Protein AF-A0A522QYC2-F1 (afdb_monomer_lite)

pLDDT: mean 87.03, std 11.63, range [53.22, 98.81]

Radius of gyration: 27.09 Å; chains: 1; bounding box: 46×45×94 Å

Secondary structure (DSSP, 8-state):
-HHHHHHHHHHHHHHHHHHTT---HHHHHS-TTS-SS--HHHHHHHHHHHHTS---SSTHHHHHHHHHTTS---SSSS--GGGGT------SGGGGHHHHHHHHHHHHTTSTTHHHHHHHHHHHHHHHHHHHHHHHSSEE-TTTT-GGGT--SPPEEPHHHHHHHHHHHHHHHHHHHHT------

Foldseek 3Di:
DVVVVVVVVVVVVVVVVVVVPPPCPVVVPPDPPDDPADALQVLLVVLCCLQVDDPDPDPVVVCLCVLLVPVDDDDPDPDRCSVVVNLDDDDDVNLVNLVSLVSSLVNCPPHLQNLVSLLSSLLSLLRSLVVVCVSPFWAFDPCRPCVVVVPPDGDTDGNVVSVVSSVVSNVSSVVSVVSGDDDDD

Sequence (185 aa):
MYKILKKAGLFSLFGVLLLASCNKFDEINTNPDATGKVNASLLATKIILQNLKYQGRDAKSYLSDNGMDKYIAYGNETILSTQYNYLGATDFTPMTLVPNVNSMLANAAGSQMENSYKGLAKFSRAFMFYYLTMEVGDIPYSTTGLGGKGDIRPVYDAQENVFKGILDELKDADGFFAQGIKFNG

Structure (mmCIF, N/CA/C/O backbone):
data_AF-A0A522QYC2-F1
#
_entry.id   AF-A0A522QYC2-F1
#
loop_
_atom_site.group_PDB
_atom_site.id
_atom_site.type_symbol
_atom_site.label_atom_id
_atom_site.label_alt_id
_atom_site.label_comp_id
_atom_site.label_asym_id
_atom_site.label_entity_id
_atom_site.label_seq_id
_atom_site.pdbx_PDB_ins_code
_atom_site.Cartn_x
_atom_site.Cartn_y
_atom_site.Cartn_z
_atom_site.occupancy
_atom_site.B_iso_or_equiv
_atom_site.auth_seq_id
_atom_site.auth_comp_id
_atom_site.auth_asym_id
_atom_site.auth_atom_id
_atom_site.pdbx_PDB_model_num
ATOM 1 N N . MET A 1 1 ? 16.332 -24.318 72.841 1.00 60.81 1 MET A N 1
ATOM 2 C CA . MET A 1 1 ? 15.611 -24.835 71.653 1.00 60.81 1 MET A CA 1
ATOM 3 C C . MET A 1 1 ? 14.395 -23.977 71.271 1.00 60.81 1 MET A C 1
ATOM 5 O O . MET A 1 1 ? 14.398 -23.409 70.188 1.00 60.81 1 MET A O 1
ATOM 9 N N . TYR A 1 2 ? 13.423 -23.748 72.167 1.00 62.97 2 TYR A N 1
ATOM 10 C CA . TYR A 1 2 ? 12.209 -22.941 71.897 1.00 62.97 2 TYR A CA 1
ATOM 11 C C . TYR A 1 2 ? 12.461 -21.484 71.434 1.00 62.97 2 TYR A C 1
ATOM 13 O O . TYR A 1 2 ? 11.820 -21.004 70.504 1.00 62.97 2 TYR A O 1
ATOM 21 N N . LYS A 1 3 ? 13.448 -20.779 72.016 1.00 58.34 3 LYS A N 1
ATOM 22 C CA . LYS A 1 3 ? 13.840 -19.418 71.578 1.00 58.34 3 LYS A CA 1
ATOM 23 C C . LYS A 1 3 ? 14.465 -19.378 70.174 1.00 58.34 3 LYS A C 1
ATOM 25 O O . LYS A 1 3 ? 14.330 -18.371 69.490 1.00 58.34 3 LYS A O 1
ATOM 30 N N . ILE A 1 4 ? 15.136 -20.453 69.752 1.00 66.62 4 ILE A N 1
ATOM 31 C CA . ILE A 1 4 ? 15.772 -20.559 68.427 1.00 66.62 4 ILE A CA 1
ATOM 32 C C . ILE A 1 4 ? 14.697 -20.841 67.369 1.00 66.62 4 ILE A C 1
ATOM 34 O O . ILE A 1 4 ? 14.664 -20.171 66.344 1.00 66.62 4 ILE A O 1
ATOM 38 N N . LEU A 1 5 ? 13.746 -21.730 67.679 1.00 65.62 5 LEU A N 1
ATOM 39 C CA . LEU A 1 5 ? 12.583 -22.025 66.833 1.00 65.62 5 LEU A CA 1
ATOM 40 C C . LEU A 1 5 ? 11.669 -20.799 66.637 1.00 65.62 5 LEU A C 1
ATOM 42 O O . LEU A 1 5 ? 11.235 -20.544 65.519 1.00 65.62 5 LEU A O 1
ATOM 46 N N . LYS A 1 6 ? 11.444 -19.978 67.678 1.00 66.44 6 LYS A N 1
ATOM 47 C CA . LYS A 1 6 ? 10.709 -18.701 67.545 1.00 66.44 6 LYS A CA 1
ATOM 48 C C . LYS A 1 6 ? 11.419 -17.686 66.643 1.00 66.44 6 LYS A C 1
ATOM 50 O O . LYS A 1 6 ? 10.757 -17.026 65.851 1.00 66.44 6 LYS A O 1
ATOM 55 N N . LYS A 1 7 ? 12.748 -17.560 66.748 1.00 66.06 7 LYS A N 1
ATOM 56 C CA . LYS A 1 7 ? 13.538 -16.654 65.894 1.00 66.06 7 LYS A CA 1
ATOM 57 C C . LYS A 1 7 ? 13.560 -17.121 64.436 1.00 66.06 7 LYS A C 1
ATOM 59 O O . LYS A 1 7 ? 13.394 -16.293 63.550 1.00 66.06 7 LYS A O 1
ATOM 64 N N . ALA A 1 8 ? 13.689 -18.427 64.198 1.00 70.12 8 ALA A N 1
ATOM 65 C CA . ALA A 1 8 ? 13.609 -19.016 62.861 1.00 70.12 8 ALA A CA 1
ATOM 66 C C . ALA A 1 8 ? 12.212 -18.843 62.233 1.00 70.12 8 ALA A C 1
ATOM 68 O O . ALA A 1 8 ? 12.108 -18.472 61.067 1.00 70.12 8 ALA A O 1
ATOM 69 N N . GLY A 1 9 ? 11.144 -19.017 63.020 1.00 74.62 9 GLY A N 1
ATOM 70 C CA . GLY A 1 9 ? 9.771 -18.754 62.578 1.00 74.62 9 GLY A CA 1
ATOM 71 C C . GLY A 1 9 ? 9.524 -17.284 62.221 1.00 74.62 9 GLY A C 1
ATOM 72 O O . GLY A 1 9 ? 8.920 -17.005 61.191 1.00 74.62 9 GLY A O 1
ATOM 73 N N . LEU A 1 10 ? 10.052 -16.340 63.014 1.00 73.88 10 LEU A N 1
ATOM 74 C CA . LEU A 1 10 ? 9.962 -14.905 62.710 1.00 73.88 10 LEU A CA 1
ATOM 75 C C . LEU A 1 10 ? 10.706 -14.538 61.415 1.00 73.88 10 LEU A C 1
ATOM 77 O O . LEU A 1 10 ? 10.209 -13.739 60.628 1.00 73.88 10 LEU A O 1
ATOM 81 N N . PHE A 1 11 ? 11.877 -15.140 61.185 1.00 76.56 11 PHE A N 1
ATOM 82 C CA . PHE A 1 11 ? 12.680 -14.909 59.981 1.00 76.56 11 PHE A CA 1
ATOM 83 C C . PHE A 1 11 ? 12.003 -15.478 58.726 1.00 76.56 11 PHE A C 1
ATOM 85 O O . PHE A 1 11 ? 12.000 -14.843 57.674 1.00 76.56 11 PHE A O 1
ATOM 92 N N . SER A 1 12 ? 11.363 -16.644 58.851 1.00 74.94 12 SER A N 1
ATOM 93 C CA . SER A 1 12 ? 10.583 -17.260 57.774 1.00 74.94 12 SER A CA 1
ATOM 94 C C . SER A 1 12 ? 9.322 -16.450 57.443 1.00 74.94 12 SER A C 1
ATOM 96 O O . SER A 1 12 ? 9.048 -16.210 56.270 1.00 74.94 12 SER A O 1
ATOM 98 N N . LEU A 1 13 ? 8.611 -15.933 58.454 1.00 75.19 13 LEU A N 1
ATOM 99 C CA . LEU A 1 13 ? 7.444 -15.064 58.258 1.00 75.19 13 LEU A CA 1
ATOM 100 C C . LEU A 1 13 ? 7.820 -13.733 57.580 1.00 75.19 13 LEU A C 1
ATOM 102 O O . LEU A 1 13 ? 7.101 -13.262 56.701 1.00 75.19 13 LEU A O 1
ATOM 106 N N . PHE A 1 14 ? 8.973 -13.158 57.938 1.00 73.06 14 PHE A N 1
ATOM 107 C CA . PHE A 1 14 ? 9.508 -11.957 57.290 1.00 73.06 14 PHE A CA 1
ATOM 108 C C . PHE A 1 14 ? 9.899 -12.215 55.823 1.00 73.06 14 PHE A C 1
ATOM 110 O O . PHE A 1 14 ? 9.631 -11.384 54.961 1.00 73.06 14 PHE A O 1
ATOM 117 N N . GLY A 1 15 ? 10.453 -13.394 55.515 1.00 74.44 15 GLY A N 1
ATOM 118 C CA . GLY A 1 15 ? 10.754 -13.811 54.140 1.00 74.44 15 GLY A CA 1
ATOM 119 C C . GLY A 1 15 ? 9.513 -13.965 53.253 1.00 74.44 15 GLY A C 1
ATOM 120 O O . GLY A 1 15 ? 9.538 -13.566 52.092 1.00 74.44 15 GLY A O 1
ATOM 121 N N . VAL A 1 16 ? 8.403 -14.476 53.797 1.00 72.00 16 VAL A N 1
ATOM 122 C CA . VAL A 1 16 ? 7.129 -14.608 53.061 1.00 72.00 16 VAL A CA 1
ATOM 123 C C . VAL A 1 16 ? 6.481 -13.242 52.796 1.00 72.00 16 VAL A C 1
ATOM 125 O O . VAL A 1 16 ? 5.931 -13.026 51.719 1.00 72.00 16 VAL A O 1
ATOM 128 N N . LEU A 1 17 ? 6.600 -12.288 53.727 1.00 70.06 17 LEU A N 1
ATOM 129 C CA . LEU A 1 17 ? 6.098 -10.918 53.547 1.00 70.06 17 LEU A CA 1
ATOM 130 C C . LEU A 1 17 ? 6.850 -10.141 52.451 1.00 70.06 17 LEU A C 1
ATOM 132 O O . LEU A 1 17 ? 6.247 -9.306 51.780 1.00 70.06 17 LEU A O 1
ATOM 136 N N . LEU A 1 18 ? 8.132 -10.446 52.217 1.00 66.31 18 LEU A N 1
ATOM 137 C CA . LEU A 1 18 ? 8.919 -9.842 51.132 1.00 66.31 18 LEU A CA 1
ATOM 138 C C . LEU A 1 18 ? 8.487 -10.325 49.734 1.00 66.31 18 LEU A C 1
ATOM 140 O O . LEU A 1 18 ? 8.611 -9.573 48.771 1.00 66.31 18 LEU A O 1
ATOM 144 N N . LEU A 1 19 ? 7.925 -11.534 49.614 1.00 64.81 19 LEU A N 1
ATOM 145 C CA . LEU A 1 19 ? 7.416 -12.069 48.341 1.00 64.81 19 LEU A CA 1
ATOM 146 C C . LEU A 1 19 ? 6.049 -11.484 47.942 1.00 64.81 19 LEU A C 1
ATOM 148 O O . LEU A 1 19 ? 5.690 -11.523 46.769 1.00 64.81 19 LEU A O 1
ATOM 152 N N . ALA A 1 20 ? 5.303 -10.899 48.884 1.00 64.50 20 ALA A N 1
ATOM 153 C CA . ALA A 1 20 ? 3.996 -10.285 48.626 1.00 64.50 20 ALA A CA 1
ATOM 154 C C . ALA A 1 20 ? 4.075 -8.842 48.076 1.00 64.50 20 ALA A C 1
ATOM 156 O O . ALA A 1 20 ? 3.050 -8.261 47.725 1.00 64.50 20 ALA A O 1
ATOM 157 N N . SER A 1 21 ? 5.273 -8.246 48.000 1.00 63.00 21 SER A N 1
ATOM 158 C CA . SER A 1 21 ? 5.458 -6.829 47.647 1.00 63.00 21 SER A CA 1
ATOM 159 C C . SER A 1 21 ? 5.585 -6.548 46.138 1.00 63.00 21 SER A C 1
ATOM 161 O O . SER A 1 21 ? 5.555 -5.383 45.741 1.00 63.00 21 SER A O 1
ATOM 163 N N . CYS A 1 22 ? 5.718 -7.564 45.280 1.00 62.16 22 CYS A N 1
ATOM 164 C CA . CYS A 1 22 ? 5.949 -7.392 43.837 1.00 62.16 22 CYS A CA 1
ATOM 165 C C . CYS A 1 22 ? 4.694 -7.678 42.993 1.00 62.16 22 CYS A C 1
ATOM 167 O O . CYS A 1 22 ? 4.720 -8.537 42.123 1.00 62.16 22 CYS A O 1
ATOM 169 N N . ASN A 1 23 ? 3.603 -6.938 43.220 1.00 61.41 23 ASN A N 1
ATOM 170 C CA . ASN A 1 23 ? 2.354 -7.082 42.447 1.00 61.41 23 ASN A CA 1
ATOM 171 C C . ASN A 1 23 ? 2.047 -5.893 41.511 1.00 61.41 23 ASN A C 1
ATOM 173 O O . ASN A 1 23 ? 0.943 -5.795 40.991 1.00 61.41 23 ASN A O 1
ATOM 177 N N . LYS A 1 24 ? 3.002 -4.977 41.287 1.00 63.41 24 LYS A N 1
ATOM 178 C CA . LYS A 1 24 ? 2.810 -3.754 40.472 1.00 63.41 24 LYS A CA 1
ATOM 179 C C . LYS A 1 24 ? 3.550 -3.766 39.132 1.00 63.41 24 LYS A C 1
ATOM 181 O O . LYS A 1 24 ? 3.801 -2.711 38.559 1.00 63.41 24 LYS A O 1
ATOM 186 N N . PHE A 1 25 ? 3.932 -4.944 38.640 1.00 69.44 25 PHE A N 1
ATOM 187 C CA . PHE A 1 25 ? 4.666 -5.062 37.378 1.00 69.44 25 PHE A CA 1
ATOM 188 C C . PHE A 1 25 ? 3.898 -4.427 36.212 1.00 69.44 25 PHE A C 1
ATOM 190 O O . PHE A 1 25 ? 4.489 -3.690 35.426 1.00 69.44 25 PHE A O 1
ATOM 197 N N . ASP A 1 26 ? 2.583 -4.633 36.152 1.00 69.69 26 ASP A N 1
ATOM 198 C CA . ASP A 1 26 ? 1.749 -4.048 35.102 1.00 69.69 26 ASP A CA 1
ATOM 199 C C . ASP A 1 26 ? 1.656 -2.522 35.230 1.00 69.69 26 ASP A C 1
ATOM 201 O O . ASP A 1 26 ? 1.805 -1.827 34.233 1.00 69.69 26 ASP A O 1
ATOM 205 N N . GLU A 1 27 ? 1.507 -1.969 36.440 1.00 69.69 27 GLU A N 1
ATOM 206 C CA . GLU A 1 27 ? 1.470 -0.511 36.657 1.00 69.69 27 GLU A CA 1
ATOM 207 C C . GLU A 1 27 ? 2.803 0.175 36.319 1.00 69.69 27 GLU A C 1
ATOM 209 O O . GLU A 1 27 ? 2.801 1.264 35.757 1.00 69.69 27 GLU A O 1
ATOM 214 N N . ILE A 1 28 ? 3.941 -0.453 36.641 1.00 74.56 28 ILE A N 1
ATOM 215 C CA . ILE A 1 28 ? 5.278 0.112 36.382 1.00 74.56 28 ILE A CA 1
ATOM 216 C C . ILE A 1 28 ? 5.627 0.054 34.887 1.00 74.56 28 ILE A C 1
ATOM 218 O O . ILE A 1 28 ? 6.293 0.953 34.380 1.00 74.56 28 ILE A O 1
ATOM 222 N N . ASN A 1 29 ? 5.187 -0.992 34.178 1.00 68.38 29 ASN A N 1
ATOM 223 C CA . ASN A 1 29 ? 5.465 -1.164 32.748 1.00 68.38 29 ASN A CA 1
ATOM 224 C C . ASN A 1 29 ? 4.379 -0.579 31.835 1.00 68.38 29 ASN A C 1
ATOM 226 O O . ASN A 1 29 ? 4.566 -0.518 30.618 1.00 68.38 29 ASN A O 1
ATOM 230 N N . THR A 1 30 ? 3.253 -0.134 32.394 1.00 71.44 30 THR A N 1
ATOM 231 C CA . THR A 1 30 ? 2.259 0.628 31.640 1.00 71.44 30 THR A CA 1
ATOM 232 C C . THR A 1 30 ? 2.785 2.042 31.476 1.00 71.44 30 THR A C 1
ATOM 234 O O . THR A 1 30 ? 2.758 2.835 32.411 1.00 71.44 30 THR A O 1
ATOM 237 N N . ASN A 1 31 ? 3.275 2.360 30.278 1.00 69.44 31 ASN A N 1
ATOM 238 C CA . ASN A 1 31 ? 3.690 3.715 29.944 1.00 69.44 31 ASN A CA 1
ATOM 239 C C . ASN A 1 31 ? 2.458 4.650 29.996 1.00 69.44 31 ASN A C 1
ATOM 241 O O . ASN A 1 31 ? 1.590 4.522 29.128 1.00 69.44 31 ASN A O 1
ATOM 245 N N . PRO A 1 32 ? 2.368 5.584 30.963 1.00 64.19 32 PRO A N 1
ATOM 246 C CA . PRO A 1 32 ? 1.222 6.483 31.088 1.00 64.19 32 PRO A CA 1
ATOM 247 C C . PRO A 1 32 ? 1.129 7.484 29.926 1.00 64.19 32 PRO A C 1
ATOM 249 O O . PRO A 1 32 ? 0.050 8.014 29.668 1.00 64.19 32 PRO A O 1
ATOM 252 N N . ASP A 1 33 ? 2.230 7.697 29.197 1.00 69.50 33 ASP A N 1
ATOM 253 C CA . ASP A 1 33 ? 2.294 8.548 28.008 1.00 69.50 33 ASP A CA 1
ATOM 254 C C . ASP A 1 33 ? 1.951 7.777 26.719 1.00 69.50 33 ASP A C 1
ATOM 256 O O . ASP A 1 33 ? 1.747 8.376 25.659 1.00 69.50 33 ASP A O 1
ATOM 260 N N . ALA A 1 34 ? 1.880 6.441 26.776 1.00 65.06 34 ALA A N 1
ATOM 261 C CA . ALA A 1 34 ? 1.467 5.629 25.641 1.00 65.06 34 ALA A CA 1
ATOM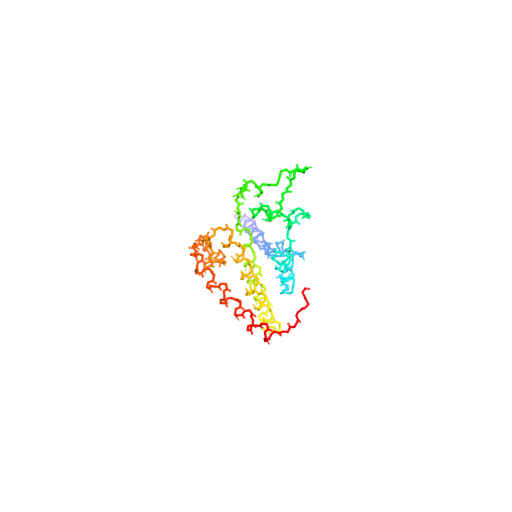 262 C C . ALA A 1 34 ? -0.060 5.608 25.524 1.00 65.06 34 ALA A C 1
ATOM 264 O O . ALA A 1 34 ? -0.796 5.350 26.477 1.00 65.06 34 ALA A O 1
ATOM 265 N N . THR A 1 35 ? -0.563 5.821 24.312 1.00 61.88 35 THR A N 1
ATOM 266 C CA . THR A 1 35 ? -1.994 5.702 24.031 1.00 61.88 35 THR A CA 1
ATOM 267 C C . THR A 1 35 ? -2.425 4.236 24.111 1.00 61.88 35 THR A C 1
ATOM 269 O O . THR A 1 35 ? -2.134 3.440 23.224 1.00 61.88 35 THR A O 1
ATOM 272 N N . GLY A 1 36 ? -3.163 3.868 25.165 1.00 61.81 36 GLY A N 1
ATOM 273 C CA . GLY A 1 36 ? -3.681 2.502 25.350 1.00 61.81 36 GLY A CA 1
ATOM 274 C C . GLY A 1 36 ? -4.761 2.084 24.339 1.00 61.81 36 GLY A C 1
ATOM 275 O O . GLY A 1 36 ? -5.029 0.896 24.173 1.00 61.81 36 GLY A O 1
ATOM 276 N N . LYS A 1 37 ? -5.377 3.047 23.640 1.00 64.56 37 LYS A N 1
ATOM 277 C CA . LYS A 1 37 ? -6.281 2.829 22.501 1.00 64.56 37 LYS A CA 1
ATOM 278 C C . LYS A 1 37 ? -6.045 3.913 21.457 1.00 64.56 37 LYS A C 1
ATOM 280 O O . LYS A 1 37 ? -6.264 5.092 21.727 1.00 64.56 37 LYS A O 1
ATOM 285 N N . VAL A 1 38 ? -5.608 3.517 20.266 1.00 76.75 38 VAL A N 1
ATOM 286 C CA . VAL A 1 38 ? -5.472 4.435 19.131 1.00 76.75 38 VAL A CA 1
ATOM 287 C C . VAL A 1 38 ? -6.827 4.539 18.432 1.00 76.75 38 VAL A C 1
ATOM 289 O O . VAL A 1 38 ? -7.416 3.524 18.070 1.00 76.75 38 VAL A O 1
ATOM 292 N N . ASN A 1 39 ? -7.336 5.758 18.241 1.00 85.81 39 ASN A N 1
ATOM 293 C CA . ASN A 1 39 ? -8.582 5.972 17.501 1.00 85.81 39 ASN A CA 1
ATOM 294 C C . ASN A 1 39 ? -8.393 5.604 16.014 1.00 85.81 39 ASN A C 1
ATOM 296 O O . ASN A 1 39 ? -7.357 5.913 15.420 1.00 85.81 39 ASN A O 1
ATOM 300 N N . ALA A 1 40 ? -9.412 4.987 15.409 1.00 92.06 40 ALA A N 1
ATOM 301 C CA . ALA A 1 40 ? -9.477 4.690 13.981 1.00 92.06 40 ALA A CA 1
ATOM 302 C C . ALA A 1 40 ? -9.190 5.916 13.096 1.00 92.06 40 ALA A C 1
ATOM 304 O O . ALA A 1 40 ? -8.539 5.760 12.068 1.00 92.06 40 ALA A O 1
ATOM 305 N N . SER A 1 41 ? -9.584 7.127 13.510 1.00 92.00 41 SER A N 1
ATOM 306 C CA . SER A 1 41 ? -9.295 8.348 12.746 1.00 92.00 41 SER A CA 1
ATOM 307 C C . SER A 1 41 ? -7.794 8.617 12.617 1.00 92.00 41 SER A C 1
ATOM 309 O O . SER A 1 41 ? -7.308 8.826 11.515 1.00 92.00 41 SER A O 1
ATOM 311 N N . LEU A 1 42 ? -7.029 8.517 13.709 1.00 91.69 42 LEU A N 1
ATOM 312 C CA . LEU A 1 42 ? -5.574 8.719 13.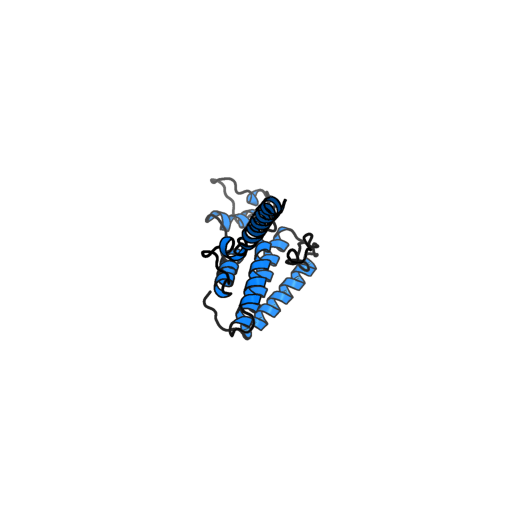688 1.00 91.69 42 LEU A CA 1
ATOM 313 C C . LEU A 1 42 ? -4.862 7.646 12.855 1.00 91.69 42 LEU A C 1
ATOM 315 O O . LEU A 1 42 ? -3.889 7.933 12.155 1.00 91.69 42 LEU A O 1
ATOM 319 N N . LEU A 1 43 ? -5.352 6.403 12.914 1.00 93.88 43 LEU A N 1
ATOM 320 C CA . LEU A 1 43 ? -4.844 5.322 12.070 1.00 93.88 43 LEU A CA 1
ATOM 321 C C . LEU A 1 43 ? -5.149 5.587 10.592 1.00 93.88 43 LEU A C 1
ATOM 323 O O . LEU A 1 43 ? -4.270 5.382 9.758 1.00 93.88 43 LEU A O 1
ATOM 327 N N . ALA A 1 44 ? -6.340 6.099 10.275 1.00 94.50 44 ALA A N 1
ATOM 328 C CA . ALA A 1 44 ? -6.708 6.513 8.926 1.00 94.50 44 ALA A CA 1
ATOM 329 C C . ALA A 1 44 ? -5.809 7.642 8.410 1.00 94.50 44 ALA A C 1
ATOM 331 O O . ALA A 1 44 ? -5.261 7.513 7.315 1.00 94.50 44 ALA A O 1
ATOM 332 N N . THR A 1 45 ? -5.567 8.689 9.208 1.00 93.19 45 THR A N 1
ATOM 333 C CA . THR A 1 45 ? -4.628 9.767 8.860 1.00 93.19 45 THR A CA 1
ATOM 334 C C . THR A 1 45 ? -3.249 9.197 8.529 1.00 93.19 45 THR A C 1
ATOM 336 O O . THR A 1 45 ? -2.666 9.524 7.496 1.00 93.19 45 THR A O 1
ATOM 339 N N . LYS A 1 46 ? -2.730 8.290 9.368 1.00 92.62 46 LYS A N 1
ATOM 340 C CA . LYS A 1 46 ? -1.435 7.635 9.139 1.00 92.62 46 LYS A CA 1
ATOM 341 C C . LYS A 1 46 ? -1.424 6.821 7.843 1.00 92.62 46 LYS A C 1
ATOM 343 O O . LYS A 1 46 ? -0.474 6.938 7.078 1.00 92.62 46 LYS A O 1
ATOM 348 N N . ILE A 1 47 ? -2.467 6.029 7.585 1.00 94.81 47 ILE A N 1
ATOM 349 C CA . ILE A 1 47 ? -2.615 5.225 6.360 1.00 94.81 47 ILE A CA 1
ATOM 350 C C . ILE A 1 47 ? -2.584 6.124 5.119 1.00 94.81 47 ILE A C 1
ATOM 352 O O . ILE A 1 47 ? -1.824 5.861 4.190 1.00 94.81 47 ILE A O 1
ATOM 356 N N . ILE A 1 48 ? -3.347 7.220 5.129 1.00 94.31 48 ILE A N 1
ATOM 357 C CA . ILE A 1 48 ? -3.405 8.183 4.022 1.00 94.31 48 ILE A CA 1
ATOM 358 C C . ILE A 1 48 ? -2.034 8.835 3.802 1.00 94.31 48 ILE A C 1
ATOM 360 O O . ILE A 1 48 ? -1.536 8.873 2.677 1.00 94.31 48 ILE A O 1
ATOM 364 N N . LEU A 1 49 ? -1.393 9.320 4.869 1.00 92.69 49 LEU A N 1
ATOM 365 C CA . LEU A 1 49 ? -0.099 10.000 4.778 1.00 92.69 49 LEU A CA 1
ATOM 366 C C . LEU A 1 49 ? 1.052 9.070 4.390 1.00 92.69 49 LEU A C 1
ATOM 368 O O . LEU A 1 49 ? 1.999 9.534 3.764 1.00 92.69 49 LEU A O 1
ATOM 372 N N . GLN A 1 50 ? 0.997 7.796 4.769 1.00 91.38 50 GLN A N 1
ATOM 373 C CA . GLN A 1 50 ? 2.015 6.811 4.410 1.00 91.38 50 GLN A CA 1
ATOM 374 C C . GLN A 1 50 ? 1.869 6.360 2.954 1.00 91.38 50 GLN A C 1
ATOM 376 O O . GLN A 1 50 ? 2.873 6.173 2.278 1.00 91.38 50 GLN A O 1
ATOM 381 N N . ASN A 1 51 ? 0.633 6.163 2.491 1.00 93.06 51 ASN A N 1
ATOM 382 C CA . ASN A 1 51 ? 0.375 5.407 1.269 1.00 93.06 51 ASN A CA 1
ATOM 383 C C . ASN A 1 51 ? -0.092 6.262 0.086 1.00 93.06 51 ASN A C 1
ATOM 385 O O . ASN A 1 51 ? 0.188 5.918 -1.051 1.00 93.06 51 ASN A O 1
ATOM 389 N N . LEU A 1 52 ? -0.815 7.359 0.332 1.00 88.75 52 LEU A N 1
ATOM 390 C CA . LEU A 1 52 ? -1.461 8.157 -0.724 1.00 88.75 52 LEU A CA 1
ATOM 391 C C . LEU A 1 52 ? -0.802 9.522 -0.925 1.00 88.75 52 LEU A C 1
ATOM 393 O O . LEU A 1 52 ? -0.901 10.123 -1.993 1.00 88.75 52 LEU A O 1
ATOM 397 N N . LYS A 1 53 ? -0.126 10.036 0.106 1.00 88.62 53 LYS A N 1
ATOM 398 C CA . LYS A 1 53 ? 0.712 11.223 -0.033 1.00 88.62 53 LYS A CA 1
ATOM 399 C C . LYS A 1 53 ? 1.950 10.856 -0.850 1.00 88.62 53 LYS A C 1
ATOM 401 O O . LYS A 1 53 ? 2.616 9.864 -0.567 1.00 88.62 53 LYS A O 1
ATOM 406 N N . TYR A 1 54 ? 2.307 11.717 -1.792 1.00 83.75 54 TYR A N 1
ATOM 407 C CA . TYR A 1 54 ? 3.582 11.638 -2.490 1.00 83.75 54 TYR A CA 1
ATOM 408 C C . TYR A 1 54 ? 4.776 11.691 -1.512 1.00 83.75 54 TYR A C 1
ATOM 410 O O . TYR A 1 54 ? 4.872 12.609 -0.691 1.00 83.75 54 TYR A O 1
ATOM 418 N N . GLN A 1 55 ? 5.684 10.713 -1.614 1.00 78.38 55 GLN A N 1
ATOM 419 C CA . GLN A 1 55 ? 6.825 10.526 -0.699 1.00 78.38 55 GLN A CA 1
ATOM 420 C C . GLN A 1 55 ? 8.170 11.010 -1.264 1.00 78.38 55 GLN A C 1
ATOM 422 O O . GLN A 1 55 ? 9.217 10.760 -0.667 1.00 78.38 55 GLN A O 1
ATOM 427 N N . GLY A 1 56 ? 8.183 11.701 -2.406 1.00 81.69 56 GLY A N 1
ATOM 428 C CA . GLY A 1 56 ? 9.434 12.206 -2.967 1.00 81.69 56 GLY A CA 1
ATOM 429 C C . GLY A 1 56 ? 10.061 13.289 -2.091 1.00 81.69 56 GLY A C 1
ATOM 430 O O . GLY A 1 56 ? 9.375 14.161 -1.555 1.00 81.69 56 GLY A O 1
ATOM 431 N N . ARG A 1 57 ? 11.390 13.235 -1.964 1.00 80.12 57 ARG A N 1
ATOM 432 C CA . ARG A 1 57 ? 12.171 14.183 -1.156 1.00 80.12 57 ARG A CA 1
ATOM 433 C C . ARG A 1 57 ? 12.113 15.603 -1.721 1.00 80.12 57 ARG A C 1
ATOM 435 O O . ARG A 1 57 ? 12.143 16.566 -0.959 1.00 80.12 57 ARG A O 1
ATOM 442 N N . ASP A 1 58 ? 12.068 15.723 -3.044 1.00 82.25 58 ASP A N 1
ATOM 443 C CA . ASP A 1 58 ? 12.063 16.993 -3.761 1.00 82.25 58 ASP A CA 1
ATOM 444 C C . ASP A 1 58 ? 11.306 16.888 -5.101 1.00 82.25 58 ASP A C 1
ATOM 446 O O . ASP A 1 58 ? 10.693 15.867 -5.434 1.00 82.25 58 ASP A O 1
ATOM 450 N N . ALA A 1 59 ? 11.331 17.977 -5.875 1.00 79.25 59 ALA A N 1
ATOM 451 C CA . ALA A 1 59 ? 10.693 18.049 -7.185 1.00 79.25 59 ALA A CA 1
ATOM 452 C C . ALA A 1 59 ? 11.322 17.103 -8.227 1.00 79.25 59 ALA A C 1
ATOM 454 O O . ALA A 1 59 ? 10.642 16.719 -9.174 1.00 79.25 59 ALA A O 1
ATOM 455 N N . LYS A 1 60 ? 12.588 16.688 -8.066 1.00 78.75 60 LYS A N 1
ATOM 456 C CA . LYS A 1 60 ? 13.254 15.773 -9.006 1.00 78.75 60 LYS A CA 1
ATOM 457 C C . LYS A 1 60 ? 12.673 14.368 -8.913 1.00 78.75 60 LYS A C 1
ATOM 459 O O . LYS A 1 60 ? 12.592 13.690 -9.931 1.00 78.75 60 LYS A O 1
ATOM 464 N N . SER A 1 61 ? 12.198 13.954 -7.739 1.00 82.56 61 SER A N 1
ATOM 465 C CA . SER A 1 61 ? 11.507 12.671 -7.587 1.00 82.56 61 SER A CA 1
ATOM 466 C C . SER A 1 61 ? 10.262 12.556 -8.496 1.00 82.56 61 SER A C 1
ATOM 468 O O . SER A 1 61 ? 9.992 11.465 -8.977 1.00 82.56 61 SER A O 1
ATOM 470 N N . TYR A 1 62 ? 9.574 13.660 -8.840 1.00 82.88 62 TYR A N 1
ATOM 471 C CA . TYR A 1 62 ? 8.401 13.632 -9.741 1.00 82.88 62 TYR A CA 1
ATOM 472 C C . TYR A 1 62 ? 8.801 13.401 -11.198 1.00 82.88 62 TYR A C 1
ATOM 474 O O . TYR A 1 62 ? 8.015 12.947 -12.025 1.00 82.88 62 TYR A O 1
ATOM 482 N N . LEU A 1 63 ? 10.031 13.778 -11.518 1.00 85.62 63 LEU A N 1
ATOM 483 C CA . LEU A 1 63 ? 10.593 13.729 -12.853 1.00 85.62 63 LEU A CA 1
ATOM 484 C C . LEU A 1 63 ? 11.325 12.403 -13.089 1.00 85.62 63 LEU A C 1
ATOM 486 O O . LEU A 1 63 ? 11.442 11.974 -14.231 1.00 85.62 63 LEU A O 1
ATOM 490 N N . SER A 1 64 ? 11.760 11.727 -12.023 1.00 85.25 64 SER A N 1
ATOM 491 C CA . SER A 1 64 ? 12.601 10.533 -12.097 1.00 85.25 64 SER A CA 1
ATOM 492 C C . SER A 1 64 ? 12.044 9.454 -13.022 1.00 85.25 64 SER A C 1
ATOM 494 O O . SER A 1 64 ? 12.744 9.022 -13.938 1.00 85.25 64 SER A O 1
ATOM 496 N N . ASP A 1 65 ? 10.780 9.070 -12.864 1.00 86.50 65 ASP A N 1
ATOM 497 C CA . ASP A 1 65 ? 10.209 7.954 -13.631 1.00 86.50 65 ASP A CA 1
ATOM 498 C C . ASP A 1 65 ? 10.072 8.287 -15.124 1.00 86.50 65 ASP A C 1
ATOM 500 O O . ASP A 1 65 ? 10.296 7.436 -15.980 1.00 86.50 65 ASP A O 1
ATOM 504 N N . ASN A 1 66 ? 9.870 9.566 -15.460 1.00 90.06 66 ASN A N 1
ATOM 505 C CA . ASN A 1 66 ? 9.841 10.045 -16.846 1.00 90.06 66 ASN A CA 1
ATOM 506 C C . ASN A 1 66 ? 11.198 9.891 -17.561 1.00 90.06 66 ASN A C 1
ATOM 508 O O . ASN A 1 66 ? 11.259 9.908 -18.793 1.00 90.06 66 ASN A O 1
ATOM 512 N N . GLY A 1 67 ? 12.294 9.746 -16.810 1.00 90.06 67 GLY A N 1
ATOM 513 C CA . GLY A 1 67 ? 13.608 9.417 -17.360 1.00 90.06 67 GLY A CA 1
ATOM 514 C C . GLY A 1 67 ? 13.697 7.970 -17.859 1.00 90.06 67 GLY A C 1
ATOM 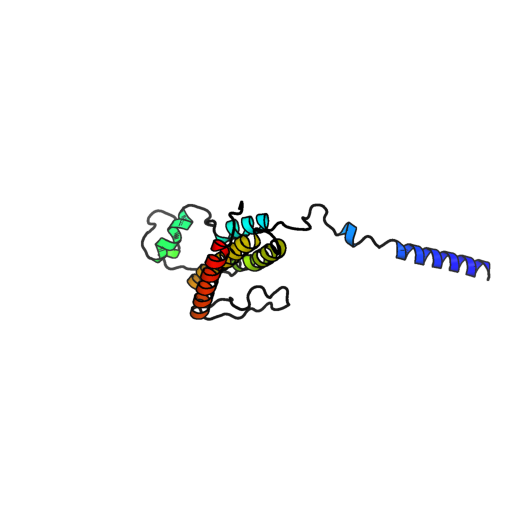515 O O . GLY A 1 67 ? 14.435 7.697 -18.807 1.00 90.06 67 GLY A O 1
ATOM 516 N N . MET A 1 68 ? 12.927 7.040 -17.281 1.00 89.75 68 MET A N 1
ATOM 517 C CA . MET A 1 68 ? 12.897 5.641 -17.728 1.00 89.75 68 MET A CA 1
ATOM 518 C C . MET A 1 68 ? 12.324 5.539 -19.141 1.00 89.75 68 MET A C 1
ATOM 520 O O . MET A 1 68 ? 12.992 5.030 -20.042 1.00 89.75 68 MET A O 1
ATOM 524 N N . ASP A 1 69 ? 11.165 6.158 -19.353 1.00 91.31 69 ASP A N 1
ATOM 525 C CA . ASP A 1 69 ? 10.463 6.185 -20.642 1.00 91.31 69 ASP A CA 1
ATOM 526 C C . ASP A 1 69 ? 11.052 7.201 -21.633 1.00 91.31 69 ASP A C 1
ATOM 528 O O . ASP A 1 69 ? 10.597 7.315 -22.769 1.00 91.31 69 ASP A O 1
ATOM 532 N N . LYS A 1 70 ? 12.095 7.933 -21.213 1.00 90.94 70 LYS A N 1
ATOM 533 C CA . LYS A 1 70 ? 12.810 8.945 -22.008 1.00 90.94 70 LYS A CA 1
ATOM 534 C C . LYS A 1 70 ? 11.934 10.137 -22.420 1.00 90.94 70 LYS A C 1
ATOM 536 O O . LYS A 1 70 ? 12.266 10.841 -23.372 1.00 90.94 70 LYS A O 1
ATOM 541 N N . TYR A 1 71 ? 10.863 10.418 -21.675 1.00 92.19 71 TYR A N 1
ATOM 542 C CA . TYR A 1 71 ? 10.070 11.642 -21.844 1.00 92.19 71 TYR A CA 1
ATOM 543 C C . TYR A 1 71 ? 10.839 12.898 -21.437 1.00 92.19 71 TYR A C 1
ATOM 545 O O . TYR A 1 71 ? 10.597 13.978 -21.973 1.00 92.19 71 TYR A O 1
ATOM 553 N N . ILE A 1 72 ? 11.780 12.757 -20.504 1.00 89.69 72 ILE A N 1
ATOM 554 C CA . ILE A 1 72 ? 12.698 13.823 -20.113 1.00 89.69 72 ILE A CA 1
ATOM 555 C C . ILE A 1 72 ? 14.142 13.327 -20.160 1.00 89.69 72 ILE A C 1
ATOM 557 O O . ILE A 1 72 ? 14.410 12.135 -20.000 1.00 89.69 72 ILE A O 1
ATOM 561 N N . ALA A 1 73 ? 15.077 14.263 -20.313 1.00 86.75 73 ALA A N 1
ATOM 562 C CA . ALA A 1 73 ? 16.495 13.995 -20.136 1.00 86.75 73 ALA A CA 1
ATOM 563 C C . ALA A 1 73 ? 17.189 15.153 -19.409 1.00 86.75 73 ALA A C 1
ATOM 565 O O . ALA A 1 73 ? 16.964 16.324 -19.717 1.00 86.75 73 ALA A O 1
ATOM 566 N N . TYR A 1 74 ? 18.047 14.827 -18.446 1.00 86.88 74 TYR A N 1
ATOM 567 C CA . TYR A 1 74 ? 18.909 15.783 -17.758 1.00 86.88 74 TYR A CA 1
ATOM 568 C C . TYR A 1 74 ? 20.264 15.827 -18.465 1.00 86.88 74 TYR A C 1
ATOM 570 O O . TYR A 1 74 ? 20.992 14.836 -18.493 1.00 86.88 74 TYR A O 1
ATOM 578 N N . GLY A 1 75 ? 20.582 16.979 -19.063 1.00 82.69 75 GLY A N 1
ATOM 579 C CA . GLY A 1 75 ? 21.836 17.197 -19.796 1.00 82.69 75 GLY A CA 1
ATOM 580 C C . GLY A 1 75 ? 22.908 17.982 -19.030 1.00 82.69 75 GLY A C 1
ATOM 581 O O . GLY A 1 75 ? 24.088 17.744 -19.246 1.00 82.69 75 GLY A O 1
ATOM 582 N N . ASN A 1 76 ? 22.508 18.885 -18.125 1.00 83.31 76 ASN A N 1
ATOM 583 C CA . ASN A 1 76 ? 23.401 19.807 -17.393 1.00 83.31 76 ASN A CA 1
ATOM 584 C C . ASN A 1 76 ? 23.243 19.719 -15.858 1.00 83.31 76 ASN A C 1
ATOM 586 O O . ASN A 1 76 ? 23.633 20.628 -15.132 1.00 83.31 76 ASN A O 1
ATOM 590 N N . GLU A 1 77 ? 22.645 18.639 -15.362 1.00 80.62 77 GLU A N 1
ATOM 591 C CA . GLU A 1 77 ? 22.349 18.400 -13.943 1.00 80.62 77 GLU A CA 1
ATOM 592 C C . GLU A 1 77 ? 22.996 17.088 -13.477 1.00 80.62 77 GLU A C 1
ATOM 594 O O . GLU A 1 77 ? 23.561 16.340 -14.278 1.00 80.62 77 GLU A O 1
ATOM 599 N N . THR A 1 78 ? 22.898 16.783 -12.178 1.00 80.44 78 THR A N 1
ATOM 600 C CA . THR A 1 78 ? 23.292 15.469 -11.644 1.00 80.44 78 THR A CA 1
ATOM 601 C C . THR A 1 78 ? 22.603 14.342 -12.418 1.00 80.44 78 THR A C 1
ATOM 603 O O . THR A 1 78 ? 21.405 14.423 -12.695 1.00 80.44 78 THR A O 1
ATOM 606 N N . ILE A 1 79 ? 23.364 13.285 -12.723 1.00 83.31 79 ILE A N 1
ATOM 607 C CA . ILE A 1 79 ? 22.898 12.099 -13.452 1.00 83.31 79 ILE A CA 1
ATOM 608 C C . ILE A 1 79 ? 21.607 11.565 -12.829 1.00 83.31 79 ILE A C 1
ATOM 610 O O . ILE A 1 79 ? 21.572 11.206 -11.651 1.00 83.31 79 ILE A O 1
ATOM 614 N N . LEU A 1 80 ? 20.566 11.477 -13.654 1.00 87.06 80 LEU A N 1
ATOM 615 C CA . LEU A 1 80 ? 19.323 10.810 -13.309 1.00 87.06 80 LEU A CA 1
ATOM 616 C C . LEU A 1 80 ? 19.436 9.327 -13.685 1.00 87.06 80 LEU A C 1
ATOM 618 O O . LEU A 1 80 ? 19.536 8.991 -14.862 1.00 87.06 80 LEU A O 1
ATOM 622 N N . SER A 1 81 ? 19.447 8.431 -12.699 1.00 88.88 81 SER A N 1
ATOM 623 C CA . SER A 1 81 ? 19.735 7.003 -12.908 1.00 88.88 81 SER A CA 1
ATOM 624 C C . SER A 1 81 ? 18.753 6.310 -13.860 1.00 88.88 81 SER A C 1
ATOM 626 O O . SER A 1 81 ? 19.163 5.512 -14.706 1.00 88.88 81 SER A O 1
ATOM 628 N N . THR A 1 82 ? 17.471 6.661 -13.781 1.00 89.81 82 THR A N 1
ATOM 629 C CA . THR A 1 82 ? 16.399 6.115 -14.626 1.00 89.81 82 THR A CA 1
ATOM 630 C C . THR A 1 82 ? 16.596 6.432 -16.111 1.00 89.81 82 THR A C 1
ATOM 632 O O . THR A 1 82 ? 16.289 5.601 -16.965 1.00 89.81 82 THR A O 1
ATOM 635 N N . GLN A 1 83 ? 17.213 7.573 -16.447 1.00 90.94 83 GLN A N 1
ATOM 636 C CA . GLN A 1 83 ? 17.595 7.910 -17.825 1.00 90.94 83 GLN A CA 1
ATOM 637 C C . GLN A 1 83 ? 18.550 6.880 -18.436 1.00 90.94 83 GLN A C 1
ATOM 639 O O . GLN A 1 83 ? 18.523 6.655 -19.644 1.00 90.94 83 GLN A O 1
ATOM 644 N N . TYR A 1 84 ? 19.353 6.217 -17.608 1.00 90.62 84 TYR A N 1
ATOM 645 C CA . TYR A 1 84 ? 20.329 5.211 -18.020 1.00 90.62 84 TYR A CA 1
ATOM 646 C C . TYR A 1 84 ? 19.899 3.788 -17.647 1.00 90.62 84 TYR A C 1
ATOM 648 O O . TYR A 1 84 ? 20.730 2.885 -17.599 1.00 90.62 84 TYR A O 1
ATOM 656 N N . ASN A 1 85 ? 18.600 3.583 -17.395 1.00 90.31 85 ASN A N 1
ATOM 657 C CA . ASN A 1 85 ? 17.996 2.292 -17.056 1.00 90.31 85 ASN A CA 1
ATOM 658 C C . ASN A 1 85 ? 18.579 1.650 -15.783 1.00 90.31 85 ASN A C 1
ATOM 660 O O . ASN A 1 85 ? 18.504 0.436 -15.597 1.00 90.31 85 ASN A O 1
ATOM 664 N N . TYR A 1 86 ? 19.158 2.454 -14.889 1.00 89.81 86 TYR A N 1
ATOM 665 C CA . TYR A 1 86 ? 19.595 1.980 -13.583 1.00 89.81 86 TYR A CA 1
ATOM 666 C C . TYR A 1 86 ? 18.419 2.051 -12.602 1.00 89.81 86 TYR A C 1
ATOM 668 O O . TYR A 1 86 ? 18.110 3.116 -12.063 1.00 89.81 86 TYR A O 1
ATOM 676 N N . LEU A 1 87 ? 17.753 0.906 -12.421 1.00 83.69 87 LEU A N 1
ATOM 677 C CA . LEU A 1 87 ? 16.530 0.748 -11.622 1.00 83.69 87 LEU A CA 1
ATOM 678 C C . LEU A 1 87 ? 16.793 0.543 -10.122 1.00 83.69 87 LEU A C 1
ATOM 680 O O . LEU A 1 87 ? 16.005 0.981 -9.292 1.00 83.69 87 LEU A O 1
ATOM 684 N N . GLY A 1 88 ? 17.910 -0.091 -9.760 1.00 88.00 88 GLY A N 1
ATOM 685 C CA . GLY A 1 88 ? 18.189 -0.458 -8.371 1.00 88.00 88 GLY A CA 1
ATOM 686 C C . GLY A 1 88 ? 17.314 -1.617 -7.877 1.00 88.00 88 GLY A C 1
ATOM 687 O O . GLY A 1 88 ? 17.019 -2.541 -8.631 1.00 88.00 88 GLY A O 1
ATOM 688 N N . ALA A 1 89 ? 16.954 -1.581 -6.595 1.00 89.75 89 ALA A N 1
ATOM 689 C CA . ALA A 1 89 ? 16.070 -2.543 -5.942 1.00 89.75 89 ALA A CA 1
ATOM 690 C C . ALA A 1 89 ? 15.006 -1.793 -5.130 1.00 89.75 89 ALA A C 1
ATOM 692 O O . ALA A 1 89 ? 15.249 -0.667 -4.694 1.00 89.75 89 ALA A O 1
ATOM 693 N N . THR A 1 90 ? 13.865 -2.440 -4.908 1.00 90.00 90 THR A N 1
ATOM 694 C CA . THR A 1 90 ? 12.795 -1.962 -4.021 1.00 90.00 90 THR A CA 1
ATOM 695 C C . THR A 1 90 ? 12.688 -2.862 -2.788 1.00 90.00 90 THR A C 1
ATOM 697 O O . THR A 1 90 ? 13.352 -3.901 -2.696 1.00 90.00 90 THR A O 1
ATOM 700 N N . ASP A 1 91 ? 11.853 -2.469 -1.834 1.00 92.31 91 ASP A N 1
ATOM 701 C CA . ASP A 1 91 ? 11.568 -3.236 -0.630 1.00 92.31 91 ASP A CA 1
ATOM 702 C C . ASP A 1 91 ? 10.064 -3.272 -0.318 1.00 92.31 91 ASP A C 1
ATOM 704 O O . ASP A 1 91 ? 9.252 -2.541 -0.880 1.00 92.31 91 ASP A O 1
ATOM 708 N N . PHE A 1 92 ? 9.677 -4.155 0.603 1.00 93.25 92 PHE A N 1
ATOM 709 C CA . PHE A 1 92 ? 8.279 -4.353 0.988 1.00 93.25 92 PHE A CA 1
ATOM 710 C C . PHE A 1 92 ? 7.869 -3.560 2.238 1.00 93.25 92 PHE A C 1
ATOM 712 O O . PHE A 1 92 ? 6.843 -3.863 2.852 1.00 93.25 92 PHE A O 1
ATOM 719 N N . THR A 1 93 ? 8.619 -2.519 2.620 1.00 92.50 93 THR A N 1
ATOM 720 C CA . THR A 1 93 ? 8.257 -1.607 3.721 1.00 92.50 93 THR A CA 1
ATOM 721 C C . THR A 1 93 ? 6.843 -1.039 3.584 1.00 92.50 93 THR A C 1
ATOM 723 O O . THR A 1 93 ? 6.172 -0.936 4.618 1.00 92.50 93 THR A O 1
ATOM 726 N N . PRO A 1 94 ? 6.303 -0.735 2.380 1.00 92.81 94 PRO A N 1
ATOM 727 C CA . PRO A 1 94 ? 4.912 -0.305 2.257 1.00 92.81 94 PRO A CA 1
ATOM 728 C C . PRO A 1 94 ? 3.912 -1.280 2.898 1.00 92.81 94 PRO A C 1
ATOM 730 O O . PRO A 1 94 ? 2.955 -0.832 3.525 1.00 92.81 94 PRO A O 1
ATOM 733 N N . MET A 1 95 ? 4.178 -2.595 2.897 1.00 93.69 95 MET A N 1
ATOM 734 C CA . MET A 1 95 ? 3.302 -3.606 3.515 1.00 93.69 95 MET A CA 1
ATOM 735 C C . MET A 1 95 ? 3.171 -3.480 5.044 1.00 93.69 95 MET A C 1
ATOM 737 O O . MET A 1 95 ? 2.251 -4.051 5.635 1.00 93.69 95 MET A O 1
ATOM 741 N N . THR A 1 96 ? 4.007 -2.668 5.703 1.00 91.19 96 THR A N 1
ATOM 742 C CA . THR A 1 96 ? 3.816 -2.271 7.115 1.00 91.19 96 THR A CA 1
ATOM 743 C C . THR A 1 96 ? 2.533 -1.457 7.344 1.00 91.19 96 THR A C 1
ATOM 745 O O . THR A 1 96 ? 2.112 -1.253 8.485 1.00 91.19 96 THR A O 1
ATOM 748 N N . LEU A 1 97 ? 1.864 -1.035 6.268 1.00 93.69 97 LEU A N 1
ATOM 749 C CA . LEU A 1 97 ? 0.509 -0.498 6.278 1.00 93.69 97 LEU A CA 1
ATOM 750 C C . LEU A 1 97 ? -0.524 -1.513 6.800 1.00 93.69 97 LEU A C 1
ATOM 752 O O . LEU A 1 97 ? -1.457 -1.125 7.504 1.00 93.69 97 LEU A O 1
ATOM 756 N N . VAL A 1 98 ? -0.365 -2.808 6.492 1.00 94.00 98 VAL A N 1
ATOM 757 C CA . VAL A 1 98 ? -1.381 -3.849 6.747 1.00 94.00 98 VAL A CA 1
ATOM 758 C C . VAL A 1 98 ? -1.748 -3.970 8.239 1.00 94.00 98 VAL A C 1
ATOM 760 O O . VAL A 1 98 ? -2.939 -3.952 8.556 1.00 94.00 98 VAL A O 1
ATOM 763 N N . PRO A 1 99 ? -0.797 -4.005 9.194 1.00 91.44 99 PRO A N 1
ATOM 764 C CA . PRO A 1 99 ? -1.125 -3.961 10.622 1.00 91.44 99 PRO A CA 1
ATOM 765 C C . PRO A 1 99 ? -1.884 -2.701 11.067 1.00 91.44 99 PRO A C 1
ATOM 767 O O . PRO A 1 99 ? -2.782 -2.797 11.908 1.00 91.44 99 PRO A O 1
ATOM 770 N N . ASN A 1 100 ? -1.563 -1.526 10.504 1.00 92.69 100 ASN A N 1
ATOM 771 C CA . ASN A 1 100 ? -2.286 -0.286 10.814 1.00 92.69 100 ASN A CA 1
ATOM 772 C C . ASN A 1 100 ? -3.730 -0.360 10.291 1.00 92.69 100 ASN A C 1
ATOM 774 O O . ASN A 1 100 ? -4.652 0.025 11.007 1.00 92.69 100 ASN A O 1
ATOM 778 N N . VAL A 1 101 ? -3.935 -0.916 9.091 1.00 95.69 101 VAL A N 1
ATOM 779 C CA . VAL A 1 101 ? -5.267 -1.158 8.509 1.00 95.69 101 VAL A CA 1
ATOM 780 C C . VAL A 1 101 ? -6.086 -2.096 9.391 1.00 95.69 101 VAL A C 1
ATOM 782 O O . VAL A 1 101 ? -7.206 -1.758 9.769 1.00 95.69 101 VAL A O 1
ATOM 785 N N . ASN A 1 102 ? -5.522 -3.238 9.785 1.00 93.94 102 ASN A N 1
ATOM 786 C CA . ASN A 1 102 ? -6.206 -4.193 10.659 1.00 93.94 102 ASN A CA 1
ATOM 787 C C . ASN A 1 102 ? -6.592 -3.554 12.003 1.00 93.94 102 ASN A C 1
ATOM 789 O O . ASN A 1 102 ? -7.715 -3.728 12.475 1.00 93.94 102 ASN A O 1
ATOM 793 N N . SER A 1 103 ? -5.689 -2.763 12.590 1.00 93.06 103 SER A N 1
ATOM 794 C CA . SER A 1 103 ? -5.959 -2.039 13.838 1.00 93.06 103 SER A CA 1
ATOM 795 C C . SER A 1 103 ? -7.044 -0.973 13.665 1.00 93.06 103 SER A C 1
ATOM 797 O O . SER A 1 103 ? -7.889 -0.814 14.544 1.00 93.06 103 SER A O 1
ATOM 799 N N . MET A 1 104 ? -7.059 -0.256 12.537 1.00 95.31 104 MET A N 1
ATOM 800 C CA . MET A 1 104 ? -8.076 0.755 12.233 1.00 95.31 104 MET A CA 1
ATOM 801 C C . MET A 1 104 ? -9.461 0.118 12.175 1.00 95.31 104 MET A C 1
ATOM 803 O O . MET A 1 104 ? -10.383 0.599 12.826 1.00 95.31 104 MET A O 1
ATOM 807 N N . LEU A 1 105 ? -9.587 -0.995 11.450 1.00 95.81 105 LEU A N 1
ATOM 808 C CA . LEU A 1 105 ? -10.844 -1.727 11.324 1.00 95.81 105 LEU A CA 1
ATOM 809 C C . LEU A 1 105 ? -11.323 -2.276 12.670 1.00 95.81 105 LEU A C 1
ATOM 811 O O . LEU A 1 105 ? -12.502 -2.150 12.989 1.00 95.81 105 LEU A O 1
ATOM 815 N N . ALA A 1 106 ? -10.413 -2.811 13.489 1.00 94.50 106 ALA A N 1
ATOM 816 C CA . ALA A 1 106 ? -10.747 -3.287 14.828 1.00 94.50 106 ALA A CA 1
ATOM 817 C C . ALA A 1 106 ? -11.285 -2.165 15.735 1.00 94.50 106 ALA A C 1
ATOM 819 O O . ALA A 1 106 ? -12.247 -2.379 16.467 1.00 94.50 106 ALA A O 1
ATOM 820 N N . ASN A 1 107 ? -10.708 -0.960 15.664 1.00 93.06 107 ASN A N 1
ATOM 821 C CA . ASN A 1 107 ? -11.167 0.193 16.449 1.00 93.06 107 ASN A CA 1
ATOM 822 C C . ASN A 1 107 ? -12.422 0.869 15.869 1.00 93.06 107 ASN A C 1
ATOM 824 O O . ASN A 1 107 ? -13.114 1.588 16.585 1.00 93.06 107 ASN A O 1
ATOM 828 N N . ALA A 1 108 ? -12.715 0.658 14.585 1.00 93.69 108 ALA A N 1
ATOM 829 C CA . ALA A 1 108 ? -13.883 1.206 13.901 1.00 93.69 108 ALA A CA 1
ATOM 830 C C . ALA A 1 108 ? -15.133 0.315 13.988 1.00 93.69 108 ALA A C 1
ATOM 832 O O . ALA A 1 108 ? -16.222 0.780 13.639 1.00 93.69 108 ALA A O 1
ATOM 833 N N . ALA A 1 109 ? -14.988 -0.944 14.403 1.00 95.25 109 ALA A N 1
ATOM 834 C CA . ALA A 1 109 ? -16.072 -1.920 14.430 1.00 95.25 109 ALA A CA 1
ATOM 835 C C . ALA A 1 109 ? -17.263 -1.438 15.281 1.00 95.25 109 ALA A C 1
ATOM 837 O O . ALA A 1 109 ? -17.096 -0.986 16.414 1.00 95.25 109 ALA A O 1
ATOM 838 N N . GLY A 1 110 ? -18.471 -1.524 14.725 1.00 93.81 110 GLY A N 1
ATOM 839 C CA . GLY A 1 110 ? -19.720 -1.068 15.334 1.00 93.81 110 GLY A CA 1
ATOM 840 C C . GLY A 1 110 ? -19.945 0.447 15.290 1.00 93.81 110 GLY A C 1
ATOM 841 O O . GLY A 1 110 ? -20.989 0.920 15.738 1.00 93.81 110 GLY A O 1
ATOM 842 N N . SER A 1 111 ? -18.996 1.230 14.769 1.00 92.94 111 SER A N 1
ATOM 843 C CA . SER A 1 111 ? -19.161 2.680 14.632 1.00 92.94 111 SER A CA 1
ATOM 844 C C . SER A 1 111 ? -19.952 3.051 13.374 1.00 92.94 111 SER A C 1
ATOM 846 O O . SER A 1 111 ? -19.951 2.333 12.377 1.00 92.94 111 SER A O 1
ATOM 848 N N . GLN A 1 112 ? -20.553 4.244 13.364 1.00 93.56 112 GLN A N 1
ATOM 849 C CA . GLN A 1 112 ? -21.211 4.793 12.167 1.00 93.56 112 GLN A CA 1
ATOM 850 C C . GLN A 1 112 ? -20.247 4.991 10.980 1.00 93.56 112 GLN A C 1
ATOM 852 O O . GLN A 1 112 ? -20.686 5.082 9.838 1.00 93.56 112 GLN A O 1
ATOM 857 N N . MET A 1 113 ? -18.937 5.055 11.240 1.00 93.75 113 MET A N 1
ATOM 858 C CA . MET A 1 113 ? -17.894 5.219 10.224 1.00 93.75 113 MET A CA 1
ATOM 859 C C . MET A 1 113 ? -17.274 3.888 9.780 1.00 93.75 113 MET A C 1
ATOM 861 O O . MET A 1 113 ? -16.340 3.897 8.982 1.00 93.75 113 MET A O 1
ATOM 865 N N . GLU A 1 114 ? -17.755 2.744 10.279 1.00 95.75 114 GLU A N 1
ATOM 866 C CA . GLU A 1 114 ? -17.163 1.433 9.991 1.00 95.75 114 GLU A CA 1
ATOM 867 C C . GLU A 1 114 ? -17.018 1.185 8.483 1.00 95.75 114 GLU A C 1
ATOM 869 O O . GLU A 1 114 ? -15.941 0.811 8.021 1.00 95.75 114 GLU A O 1
ATOM 874 N N . ASN A 1 115 ? -18.067 1.464 7.704 1.00 97.75 115 ASN A N 1
ATOM 875 C CA . ASN A 1 115 ? -18.027 1.321 6.249 1.00 97.75 115 ASN A CA 1
ATOM 876 C C . ASN A 1 115 ? -17.015 2.274 5.604 1.00 97.75 115 ASN A C 1
ATOM 878 O O . ASN A 1 115 ? -16.246 1.855 4.747 1.00 97.75 115 ASN A O 1
ATOM 882 N N . SER A 1 116 ? -16.917 3.519 6.064 1.00 97.06 116 SER A N 1
ATOM 883 C CA . SER A 1 116 ? -15.922 4.468 5.553 1.00 97.06 116 SER A CA 1
ATOM 884 C C . SER A 1 116 ? -14.489 3.975 5.771 1.00 97.06 116 SER A C 1
ATOM 886 O O . SER A 1 116 ? -13.656 4.059 4.867 1.00 97.06 116 SER A O 1
ATOM 888 N N . TYR A 1 117 ? -14.204 3.399 6.943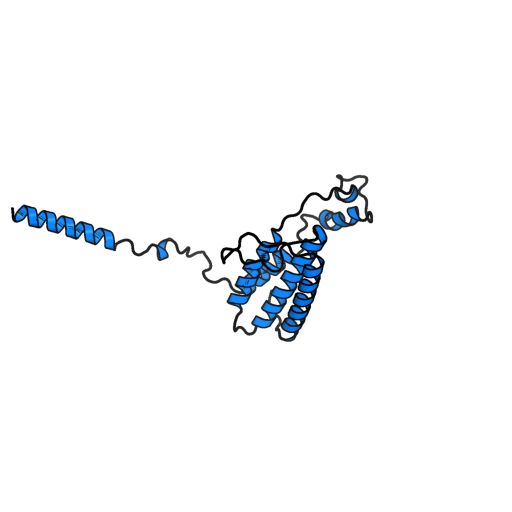 1.00 97.12 117 TYR A N 1
ATOM 889 C CA . TYR A 1 117 ? -12.893 2.823 7.243 1.00 97.12 117 TYR A CA 1
ATOM 890 C C . TYR A 1 117 ? -12.634 1.514 6.485 1.00 97.12 117 TYR A C 1
ATOM 892 O O . TYR A 1 117 ? -11.503 1.287 6.057 1.00 97.12 117 TYR A O 1
ATOM 900 N N . LYS A 1 118 ? -13.654 0.676 6.252 1.00 98.06 118 LYS A N 1
ATOM 901 C CA . LYS A 1 118 ? -13.547 -0.499 5.365 1.00 98.06 118 LYS A CA 1
ATOM 902 C C . LYS A 1 118 ? -13.229 -0.097 3.927 1.00 98.06 118 LYS A C 1
ATOM 904 O O . LYS A 1 118 ? -12.344 -0.699 3.321 1.00 98.06 118 LYS A O 1
ATOM 909 N N . GLY A 1 119 ? -13.878 0.951 3.421 1.00 97.88 119 GLY A N 1
ATOM 910 C CA . GLY A 1 119 ? -13.580 1.527 2.111 1.00 97.88 119 GLY A CA 1
ATOM 911 C C . GLY A 1 119 ? -12.131 2.001 2.023 1.00 97.88 119 GLY A C 1
ATOM 912 O O . GLY A 1 119 ? -11.392 1.576 1.135 1.00 97.88 119 GLY A O 1
ATOM 913 N N . LEU A 1 120 ? -11.676 2.793 3.003 1.00 97.38 120 LEU A N 1
ATOM 914 C CA . LEU A 1 120 ? -10.290 3.272 3.057 1.00 97.38 120 LEU A CA 1
ATOM 915 C C . LEU A 1 120 ? -9.277 2.125 3.141 1.00 97.38 120 LEU A C 1
ATOM 917 O O . LEU A 1 120 ? -8.239 2.175 2.480 1.00 97.38 120 LEU A O 1
ATOM 921 N N . ALA A 1 121 ? -9.567 1.104 3.949 1.00 97.25 121 ALA A N 1
ATOM 922 C CA . ALA A 1 121 ? -8.723 -0.073 4.107 1.00 97.25 121 ALA A CA 1
ATOM 923 C C . ALA A 1 121 ? -8.531 -0.812 2.780 1.00 97.25 121 ALA A C 1
ATOM 925 O O . ALA A 1 121 ? -7.401 -1.122 2.406 1.00 97.25 121 ALA A O 1
ATOM 926 N N . LYS A 1 122 ? -9.633 -1.070 2.072 1.00 98.25 122 LYS A N 1
ATOM 927 C CA . LYS A 1 122 ? -9.631 -1.763 0.784 1.00 98.25 122 LYS A CA 1
ATOM 928 C C . LYS A 1 122 ? -8.931 -0.942 -0.295 1.00 98.25 122 LYS A C 1
ATOM 930 O O . LYS A 1 122 ? -8.002 -1.438 -0.919 1.00 98.25 122 LYS A O 1
ATOM 935 N N . PHE A 1 123 ? -9.280 0.336 -0.426 1.00 98.12 123 PHE A N 1
ATOM 936 C CA . PHE A 1 123 ? -8.642 1.231 -1.389 1.00 98.12 123 PHE A CA 1
ATOM 937 C C . PHE A 1 123 ? -7.135 1.378 -1.142 1.00 98.12 123 PHE A C 1
ATOM 939 O O . PHE A 1 123 ? -6.339 1.270 -2.070 1.00 98.12 123 PHE A O 1
ATOM 946 N N . SER A 1 124 ? -6.720 1.590 0.111 1.00 97.50 124 SER A N 1
ATOM 947 C CA . SER A 1 124 ? -5.299 1.767 0.428 1.00 97.50 124 SER A CA 1
ATOM 948 C C . SER A 1 124 ? -4.497 0.490 0.188 1.00 97.50 124 SER A C 1
ATOM 950 O O . SER A 1 124 ? -3.388 0.566 -0.335 1.00 97.50 124 SER A O 1
ATOM 952 N N . ARG A 1 125 ? -5.040 -0.687 0.527 1.00 97.44 125 ARG A N 1
ATOM 953 C CA . ARG A 1 125 ? -4.377 -1.959 0.210 1.00 97.44 125 ARG A CA 1
ATOM 954 C C . ARG A 1 125 ? -4.247 -2.148 -1.302 1.00 97.44 125 ARG A C 1
ATOM 956 O O . ARG A 1 125 ? -3.133 -2.387 -1.760 1.00 97.44 125 ARG A O 1
ATOM 963 N N . ALA A 1 126 ? -5.317 -1.927 -2.063 1.00 98.31 126 ALA A N 1
ATOM 964 C CA . ALA A 1 126 ? -5.293 -1.998 -3.521 1.00 98.31 126 ALA A CA 1
ATOM 965 C C . ALA A 1 126 ? -4.234 -1.065 -4.133 1.00 98.31 126 ALA A C 1
ATOM 967 O O . ALA A 1 126 ? -3.427 -1.501 -4.951 1.00 98.31 126 ALA A O 1
ATOM 968 N N . PHE A 1 127 ? -4.185 0.194 -3.686 1.00 97.88 127 PHE A N 1
ATOM 969 C CA . PHE A 1 127 ? -3.195 1.175 -4.134 1.00 97.88 127 PHE A CA 1
ATOM 970 C C . PHE A 1 127 ? -1.763 0.716 -3.831 1.00 97.88 127 PHE A C 1
ATOM 972 O O . PHE A 1 127 ? -0.916 0.695 -4.716 1.00 97.88 127 PHE A O 1
ATOM 979 N N . MET A 1 128 ? -1.500 0.286 -2.596 1.00 97.31 128 MET A N 1
ATOM 980 C CA . MET A 1 128 ? -0.182 -0.189 -2.170 1.00 97.31 128 MET A CA 1
ATOM 981 C C . MET A 1 128 ? 0.289 -1.390 -3.004 1.00 97.31 128 MET A C 1
ATOM 983 O O . MET A 1 128 ? 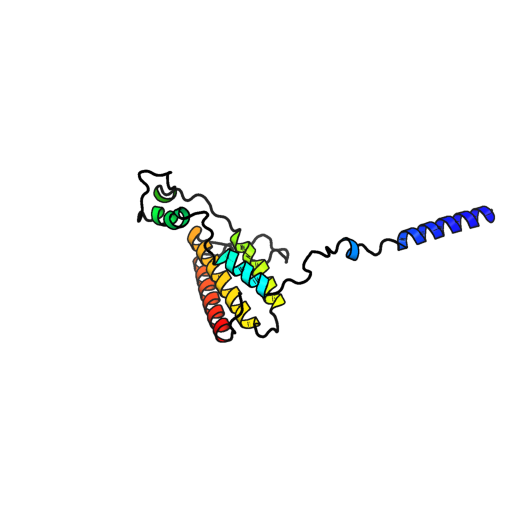1.418 -1.403 -3.491 1.00 97.31 128 M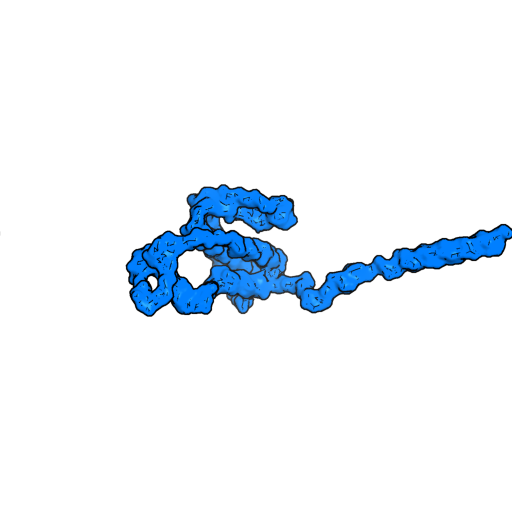ET A O 1
ATOM 987 N N . PHE A 1 129 ? -0.569 -2.401 -3.172 1.00 97.88 129 PHE A N 1
ATOM 988 C CA . PHE A 1 129 ? -0.218 -3.606 -3.924 1.00 97.88 129 PHE A CA 1
ATOM 989 C C . PHE A 1 129 ? -0.049 -3.339 -5.416 1.00 97.88 129 PHE A C 1
ATOM 991 O O . PHE A 1 129 ? 0.815 -3.964 -6.024 1.00 97.88 129 PHE A O 1
ATOM 998 N N . TYR A 1 130 ? -0.813 -2.402 -5.989 1.00 97.94 130 TYR A N 1
ATOM 999 C CA . TYR A 1 130 ? -0.651 -1.988 -7.382 1.00 97.94 130 TYR A CA 1
ATOM 1000 C C . TYR A 1 130 ? 0.768 -1.481 -7.654 1.00 97.94 130 TYR A C 1
ATOM 1002 O O . TYR A 1 130 ? 1.431 -1.993 -8.551 1.00 97.94 130 TYR A O 1
ATOM 1010 N N . TYR A 1 131 ? 1.268 -0.532 -6.859 1.00 95.38 131 TYR A N 1
ATOM 1011 C CA . TYR A 1 131 ? 2.621 -0.006 -7.065 1.00 95.38 131 TYR A CA 1
ATOM 1012 C C . TYR A 1 131 ? 3.689 -1.084 -6.863 1.00 95.38 131 TYR A C 1
ATOM 1014 O O . TYR A 1 131 ? 4.555 -1.247 -7.716 1.00 95.38 131 TYR A O 1
ATOM 1022 N N . LEU A 1 132 ? 3.573 -1.893 -5.806 1.00 96.38 132 LEU A N 1
ATOM 1023 C CA . LEU A 1 132 ? 4.531 -2.972 -5.547 1.00 96.38 132 LEU A CA 1
ATOM 1024 C C . LEU A 1 132 ? 4.583 -3.999 -6.687 1.00 96.38 132 LEU A C 1
ATOM 1026 O O . LEU A 1 132 ? 5.666 -4.380 -7.122 1.00 96.38 132 LEU A O 1
ATOM 1030 N N . THR A 1 133 ? 3.432 -4.451 -7.195 1.00 98.00 133 THR A N 1
ATOM 1031 C CA . THR A 1 133 ? 3.425 -5.449 -8.276 1.00 98.00 133 THR A CA 1
ATOM 1032 C C . THR A 1 133 ? 3.866 -4.848 -9.606 1.00 98.00 133 THR A C 1
ATOM 1034 O O . THR A 1 133 ? 4.501 -5.541 -10.394 1.00 98.00 133 THR A O 1
ATOM 1037 N N . MET A 1 134 ? 3.598 -3.561 -9.851 1.00 96.25 134 MET A N 1
ATOM 1038 C CA . MET A 1 134 ? 4.100 -2.855 -11.034 1.00 96.25 134 MET A CA 1
ATOM 1039 C C . MET A 1 134 ? 5.626 -2.702 -11.023 1.00 96.25 134 MET A C 1
ATOM 1041 O O . MET A 1 134 ? 6.231 -2.692 -12.092 1.00 96.25 134 MET A O 1
ATOM 1045 N N . GLU A 1 135 ? 6.252 -2.622 -9.846 1.00 93.00 135 GLU A N 1
ATOM 1046 C CA . GLU A 1 135 ? 7.711 -2.537 -9.715 1.00 93.00 135 GLU A CA 1
ATOM 1047 C C . GLU A 1 135 ? 8.415 -3.885 -9.932 1.00 93.00 135 GLU A C 1
ATOM 1049 O O . GLU A 1 135 ? 9.450 -3.926 -10.597 1.00 93.00 135 GLU A O 1
ATOM 1054 N N . VAL A 1 136 ? 7.894 -4.983 -9.363 1.00 95.62 136 VAL A N 1
ATOM 1055 C CA . VAL A 1 136 ? 8.645 -6.259 -9.288 1.00 95.62 136 VAL A CA 1
ATOM 1056 C C . VAL A 1 136 ? 7.903 -7.511 -9.758 1.00 95.62 136 VAL A C 1
ATOM 1058 O O . VAL A 1 136 ? 8.482 -8.596 -9.743 1.00 95.62 136 VAL A O 1
ATOM 1061 N N . GLY A 1 137 ? 6.657 -7.398 -10.216 1.00 97.62 137 GLY A N 1
ATOM 1062 C CA . GLY A 1 137 ? 5.878 -8.551 -10.662 1.00 97.62 137 GLY A CA 1
ATOM 1063 C C . GLY A 1 137 ? 5.229 -9.298 -9.502 1.00 97.62 137 GLY A C 1
ATOM 1064 O O . GLY A 1 137 ? 4.372 -8.752 -8.805 1.00 97.62 137 GLY A O 1
ATOM 1065 N N . ASP A 1 138 ? 5.603 -10.560 -9.324 1.00 98.25 138 ASP A N 1
ATOM 1066 C CA . ASP A 1 138 ? 5.055 -11.433 -8.286 1.00 98.25 138 ASP A CA 1
ATOM 1067 C C . ASP A 1 138 ? 5.438 -10.918 -6.893 1.00 98.25 138 ASP A C 1
ATOM 1069 O O . ASP A 1 138 ? 6.602 -10.609 -6.626 1.00 98.25 138 ASP A O 1
ATOM 1073 N N . ILE A 1 139 ? 4.462 -10.832 -5.987 1.00 97.75 139 ILE A N 1
ATOM 1074 C CA . ILE A 1 139 ? 4.651 -10.263 -4.646 1.00 97.75 139 ILE A CA 1
ATOM 1075 C C . ILE A 1 139 ? 3.824 -11.009 -3.598 1.00 97.75 139 ILE A C 1
ATOM 1077 O O . ILE A 1 139 ? 2.820 -11.642 -3.930 1.00 97.75 139 ILE A O 1
ATOM 1081 N N . PRO A 1 140 ? 4.171 -10.896 -2.307 1.00 96.56 140 PRO A N 1
ATOM 1082 C CA . PRO A 1 140 ? 3.270 -11.289 -1.236 1.00 96.56 140 PRO A CA 1
ATOM 1083 C C . PRO A 1 140 ? 1.930 -10.551 -1.307 1.00 96.56 140 PRO A C 1
ATOM 1085 O O . PRO A 1 140 ? 1.899 -9.322 -1.251 1.00 96.56 140 PRO A O 1
ATOM 1088 N N . TYR A 1 141 ? 0.816 -11.283 -1.368 1.00 96.50 141 TYR A N 1
ATOM 1089 C CA . TYR A 1 141 ? -0.515 -10.671 -1.394 1.00 96.50 141 TYR A CA 1
ATOM 1090 C C . TYR A 1 141 ? -1.523 -11.408 -0.497 1.00 96.50 141 TYR A C 1
ATOM 1092 O O . TYR A 1 141 ? -1.922 -10.880 0.547 1.00 96.50 141 TYR A O 1
ATOM 1100 N N . SER A 1 142 ? -1.881 -12.643 -0.838 1.00 94.38 142 SER A N 1
ATOM 1101 C CA . SER A 1 142 ? -2.947 -13.439 -0.215 1.00 94.38 142 SER A CA 1
ATOM 1102 C C . SER A 1 142 ? -2.669 -13.817 1.241 1.00 94.38 142 SER A C 1
ATOM 1104 O O . SER A 1 142 ? -3.594 -13.869 2.052 1.00 94.38 142 SER A O 1
ATOM 1106 N N . THR A 1 143 ? -1.401 -14.020 1.605 1.00 91.12 143 THR A N 1
ATOM 1107 C CA . THR A 1 143 ? -0.982 -14.382 2.972 1.00 91.12 143 THR A CA 1
ATOM 1108 C C . THR A 1 143 ? -0.340 -13.216 3.733 1.00 91.12 143 THR A C 1
ATOM 1110 O O . THR A 1 143 ? 0.321 -13.409 4.756 1.00 91.12 143 THR A O 1
ATOM 1113 N N . THR A 1 144 ? -0.509 -11.978 3.258 1.00 92.12 144 THR A N 1
ATOM 1114 C CA . THR A 1 144 ? 0.035 -10.797 3.944 1.00 92.12 144 THR A CA 1
ATOM 1115 C C . THR A 1 144 ? -0.700 -10.497 5.254 1.00 92.12 144 THR A C 1
ATOM 1117 O O . THR A 1 144 ? -1.897 -10.730 5.406 1.00 92.12 144 THR A O 1
ATOM 1120 N N . GLY A 1 145 ? 0.026 -9.962 6.242 1.00 86.88 145 GLY A N 1
ATOM 1121 C CA . GLY A 1 145 ? -0.548 -9.566 7.536 1.00 86.88 145 GLY A CA 1
ATOM 1122 C C . GLY A 1 145 ? -0.747 -10.702 8.548 1.00 86.88 145 GLY A C 1
ATOM 1123 O O . GLY A 1 145 ? -1.324 -10.469 9.610 1.00 86.88 145 GLY A O 1
ATOM 1124 N N . LEU A 1 146 ? -0.248 -11.909 8.263 1.00 89.06 146 LEU A N 1
ATOM 1125 C CA . LEU A 1 146 ? -0.356 -13.076 9.149 1.00 89.06 146 LEU A CA 1
ATOM 1126 C C . LEU A 1 146 ? 0.812 -13.231 10.143 1.00 89.06 146 LEU A C 1
ATOM 1128 O O . LEU A 1 146 ? 0.782 -14.133 10.978 1.00 89.06 146 LEU A O 1
ATOM 1132 N N . GLY A 1 147 ? 1.780 -12.306 10.147 1.00 86.75 147 GLY A N 1
ATOM 1133 C CA . GLY A 1 147 ? 2.944 -12.345 11.047 1.00 86.75 147 GLY A CA 1
ATOM 1134 C C . GLY A 1 147 ? 2.585 -12.411 12.533 1.00 86.75 147 GLY A C 1
ATOM 1135 O O . GLY A 1 147 ? 3.173 -13.189 13.278 1.00 86.75 147 GLY A O 1
ATOM 1136 N N . GLY A 1 148 ? 1.546 -11.684 12.962 1.00 85.44 148 GLY A N 1
ATOM 1137 C CA . GLY A 1 148 ? 1.044 -11.751 14.343 1.00 85.44 148 GLY A CA 1
ATOM 1138 C C . GLY A 1 148 ? 0.425 -13.104 14.727 1.00 85.44 148 GLY A C 1
ATOM 1139 O O . GLY A 1 148 ? 0.209 -13.364 15.905 1.00 85.44 148 GLY A O 1
ATOM 1140 N N . LYS A 1 149 ? 0.152 -13.969 13.743 1.00 87.75 149 LYS A N 1
ATOM 1141 C CA . LYS A 1 149 ? -0.339 -15.345 13.917 1.00 87.75 149 LYS A CA 1
ATOM 1142 C C . LYS A 1 149 ? 0.769 -16.394 13.741 1.00 87.75 149 LYS A C 1
ATOM 1144 O O . LYS A 1 149 ? 0.472 -17.583 13.726 1.00 87.75 149 LYS A O 1
ATOM 1149 N N . GLY A 1 150 ? 2.028 -15.967 13.610 1.00 90.06 150 GLY A N 1
ATOM 1150 C CA . GLY A 1 150 ? 3.194 -16.842 13.470 1.00 90.06 150 GLY A CA 1
ATOM 1151 C C . GLY A 1 150 ? 3.622 -17.130 12.030 1.00 90.06 150 GLY A C 1
ATOM 1152 O O . GLY A 1 150 ? 4.682 -17.721 11.833 1.00 90.06 150 GLY A O 1
ATOM 1153 N N . ASP A 1 151 ? 2.862 -16.685 11.025 1.00 89.00 151 ASP A N 1
ATOM 1154 C CA . ASP A 1 151 ? 3.278 -16.808 9.626 1.00 89.00 151 ASP A CA 1
ATOM 1155 C C . ASP A 1 151 ? 4.143 -15.611 9.212 1.00 89.00 151 ASP A C 1
ATOM 1157 O O . ASP A 1 151 ? 3.658 -14.536 8.857 1.00 89.00 151 ASP A O 1
ATOM 1161 N N . ILE A 1 152 ? 5.456 -15.812 9.300 1.00 89.81 152 ILE A N 1
ATOM 1162 C CA . ILE A 1 152 ? 6.482 -14.815 8.976 1.00 89.81 152 ILE A CA 1
ATOM 1163 C C . ILE A 1 152 ? 7.087 -15.007 7.577 1.00 89.81 152 ILE A C 1
ATOM 1165 O O . ILE A 1 152 ? 8.078 -14.355 7.250 1.00 89.81 152 ILE A O 1
ATOM 1169 N N . ARG A 1 153 ? 6.545 -15.922 6.760 1.00 90.50 153 ARG A N 1
ATOM 1170 C CA . ARG A 1 153 ? 7.062 -16.242 5.419 1.00 90.50 153 ARG A CA 1
ATOM 1171 C C . ARG A 1 153 ? 5.919 -16.233 4.407 1.00 90.50 153 ARG A C 1
ATOM 1173 O O . ARG A 1 153 ? 5.494 -17.299 3.965 1.00 90.50 153 ARG A O 1
ATOM 1180 N N . PRO A 1 154 ? 5.423 -15.044 4.035 1.00 91.44 154 PRO A N 1
ATOM 1181 C CA . PRO A 1 154 ? 4.301 -14.968 3.125 1.00 91.44 154 PRO A CA 1
ATOM 1182 C C . PRO A 1 154 ? 4.689 -15.499 1.738 1.00 91.44 154 PRO A C 1
ATOM 1184 O O . PRO A 1 154 ? 5.822 -15.324 1.281 1.00 91.44 154 PRO A O 1
ATOM 1187 N N . VAL A 1 155 ? 3.737 -16.157 1.082 1.00 94.06 155 VAL A N 1
ATOM 1188 C CA . VAL A 1 155 ? 3.904 -16.704 -0.267 1.00 94.06 155 VAL A CA 1
ATOM 1189 C C . VAL A 1 155 ? 3.792 -15.574 -1.283 1.00 94.06 155 VAL A C 1
ATOM 1191 O O . VAL A 1 155 ? 3.031 -14.630 -1.080 1.00 94.06 155 VAL A O 1
ATOM 1194 N N . TYR A 1 156 ? 4.563 -15.673 -2.364 1.00 97.25 156 TYR A N 1
ATOM 1195 C CA . TYR A 1 156 ? 4.482 -14.755 -3.494 1.00 97.25 156 TYR A CA 1
ATOM 1196 C C . TYR A 1 156 ? 3.384 -15.238 -4.431 1.00 97.25 156 TYR A C 1
ATOM 1198 O O . TYR A 1 156 ? 3.422 -16.375 -4.904 1.00 97.25 156 TYR A O 1
ATOM 1206 N N . ASP A 1 157 ? 2.416 -14.372 -4.688 1.00 98.56 157 ASP A N 1
ATOM 1207 C CA . ASP A 1 157 ? 1.370 -14.626 -5.660 1.00 98.56 157 ASP A CA 1
ATOM 1208 C C . ASP A 1 157 ? 1.792 -14.092 -7.026 1.00 98.56 157 ASP A C 1
ATOM 1210 O O . ASP A 1 157 ? 2.434 -13.044 -7.128 1.00 98.56 157 ASP A O 1
ATOM 1214 N N . ALA A 1 158 ? 1.377 -14.801 -8.078 1.00 98.62 158 ALA A N 1
ATOM 1215 C CA . ALA A 1 158 ? 1.568 -14.352 -9.450 1.00 98.62 158 ALA A CA 1
ATOM 1216 C C . ALA A 1 158 ? 0.937 -12.966 -9.662 1.00 98.62 158 ALA A C 1
ATOM 1218 O O . ALA A 1 158 ? -0.201 -12.750 -9.231 1.00 98.62 158 ALA A O 1
ATOM 1219 N N . GLN A 1 159 ? 1.612 -12.068 -10.387 1.00 98.75 159 GLN A N 1
ATOM 1220 C CA . GLN A 1 159 ? 1.129 -10.709 -10.674 1.00 98.75 159 GLN A CA 1
ATOM 1221 C C . GLN A 1 159 ? -0.321 -10.697 -11.197 1.00 98.75 159 GLN A C 1
ATOM 1223 O O . GLN A 1 159 ? -1.127 -9.869 -10.778 1.00 98.75 159 GLN A O 1
ATOM 1228 N N . GLU A 1 160 ? -0.701 -11.649 -12.055 1.00 98.69 160 GLU A N 1
ATOM 1229 C CA . GLU A 1 160 ? -2.081 -11.781 -12.546 1.00 98.69 160 GLU A CA 1
ATOM 1230 C C . GLU A 1 160 ? -3.100 -11.959 -11.404 1.00 98.69 160 GLU A C 1
ATOM 1232 O O . GLU A 1 160 ? -4.161 -11.332 -11.399 1.00 98.69 160 GLU A O 1
ATOM 1237 N N . ASN A 1 161 ? -2.783 -12.799 -10.416 1.00 98.75 161 ASN A N 1
ATOM 1238 C CA . ASN A 1 161 ? -3.648 -13.033 -9.261 1.00 98.75 161 ASN A CA 1
ATOM 1239 C C . ASN A 1 161 ? -3.668 -11.825 -8.322 1.00 98.75 161 ASN A C 1
ATOM 1241 O O . ASN A 1 161 ? -4.725 -11.502 -7.781 1.00 98.75 161 ASN A O 1
ATOM 1245 N N . VAL A 1 162 ? -2.538 -11.126 -8.182 1.00 98.69 162 VAL A N 1
ATOM 1246 C CA . VAL A 1 162 ? -2.471 -9.855 -7.450 1.00 98.69 162 VAL A CA 1
ATOM 1247 C C . VAL A 1 162 ? -3.401 -8.825 -8.096 1.00 98.69 162 VAL A C 1
ATOM 1249 O O . VAL A 1 162 ? -4.203 -8.215 -7.395 1.00 98.69 162 VAL A O 1
ATOM 1252 N N . PHE A 1 163 ? -3.391 -8.681 -9.426 1.00 98.75 163 PHE A N 1
ATOM 1253 C CA . PHE A 1 163 ? -4.295 -7.769 -10.136 1.00 98.75 163 PHE A CA 1
ATOM 1254 C C . PHE A 1 163 ? -5.772 -8.133 -9.977 1.00 98.75 163 PHE A C 1
ATOM 1256 O O . PHE A 1 163 ? -6.590 -7.241 -9.749 1.00 98.75 163 PHE A O 1
ATOM 1263 N N . LYS A 1 164 ? -6.130 -9.422 -10.051 1.00 98.81 164 LYS A N 1
ATOM 1264 C CA . LYS A 1 164 ? -7.504 -9.870 -9.758 1.00 98.81 164 LYS A CA 1
ATOM 1265 C C . LYS A 1 164 ? -7.919 -9.461 -8.344 1.00 98.81 164 LYS A C 1
ATOM 1267 O O . LYS A 1 164 ? -8.976 -8.864 -8.168 1.00 98.81 164 LYS A O 1
ATOM 1272 N N . GLY A 1 165 ? -7.044 -9.688 -7.365 1.00 98.62 165 GLY A N 1
ATOM 1273 C CA . GLY A 1 165 ? -7.266 -9.269 -5.985 1.00 98.62 165 GLY A CA 1
ATOM 1274 C C . GLY A 1 165 ? -7.393 -7.751 -5.814 1.00 98.62 165 GLY A C 1
ATOM 1275 O O . GLY A 1 165 ? -8.285 -7.286 -5.111 1.00 98.62 165 GLY A O 1
ATOM 1276 N N . ILE A 1 166 ? -6.563 -6.958 -6.499 1.00 98.75 166 ILE A N 1
ATOM 1277 C CA . ILE A 1 166 ? -6.659 -5.489 -6.516 1.00 98.75 166 ILE A CA 1
ATOM 1278 C C . ILE A 1 166 ? -8.027 -5.044 -7.044 1.00 98.75 166 ILE A C 1
ATOM 1280 O O . ILE A 1 166 ? -8.658 -4.178 -6.441 1.00 98.75 166 ILE A O 1
ATOM 1284 N N . LEU A 1 167 ? -8.511 -5.633 -8.141 1.00 98.81 167 LEU A N 1
ATOM 1285 C CA . LEU A 1 167 ? -9.824 -5.301 -8.705 1.00 98.81 167 LEU A CA 1
ATOM 1286 C C . LEU A 1 167 ? -10.965 -5.648 -7.740 1.00 98.81 167 LEU A C 1
ATOM 1288 O O . LEU A 1 167 ? -11.880 -4.841 -7.566 1.00 98.81 167 LEU A O 1
ATOM 1292 N N . ASP A 1 168 ? -10.887 -6.800 -7.074 1.00 98.81 168 ASP A N 1
ATOM 1293 C CA . ASP A 1 168 ? -11.855 -7.193 -6.047 1.00 98.81 168 ASP A CA 1
ATOM 1294 C C . ASP A 1 168 ? -11.820 -6.240 -4.843 1.00 98.81 168 ASP A C 1
ATOM 1296 O O . ASP A 1 168 ? -12.864 -5.819 -4.344 1.00 98.81 168 ASP A O 1
ATOM 1300 N N . GLU A 1 169 ? -10.632 -5.819 -4.404 1.00 98.62 169 GLU A N 1
ATOM 1301 C CA . GLU A 1 169 ? -10.490 -4.834 -3.332 1.00 98.62 169 GLU A CA 1
ATOM 1302 C C . GLU A 1 169 ? -11.058 -3.468 -3.712 1.00 98.62 169 GLU A C 1
ATOM 1304 O O . GLU A 1 169 ? -11.727 -2.845 -2.891 1.00 98.62 169 GLU A O 1
ATOM 1309 N N . LEU A 1 170 ? -10.843 -3.000 -4.942 1.00 98.81 170 LEU A N 1
ATOM 1310 C CA . LEU A 1 170 ? -11.416 -1.738 -5.415 1.00 98.81 170 LEU A CA 1
ATOM 1311 C C . LEU A 1 170 ? -12.943 -1.810 -5.518 1.00 98.81 170 LEU A C 1
ATOM 1313 O O . LEU A 1 170 ? -13.622 -0.854 -5.146 1.00 98.81 170 LEU A O 1
ATOM 1317 N N . LYS A 1 171 ? -13.491 -2.948 -5.954 1.00 98.81 171 LYS A N 1
ATOM 1318 C CA . LYS A 1 171 ? -14.938 -3.190 -5.979 1.00 98.81 171 LYS A CA 1
ATOM 1319 C C . LYS A 1 171 ? -15.539 -3.185 -4.572 1.00 98.81 171 LYS A C 1
ATOM 1321 O O . LYS A 1 171 ? -16.573 -2.560 -4.345 1.00 98.81 171 LYS A O 1
ATOM 1326 N N . ASP A 1 172 ? -14.884 -3.844 -3.620 1.00 98.69 172 ASP A N 1
ATOM 1327 C CA . ASP A 1 172 ? -15.282 -3.795 -2.213 1.00 98.69 172 ASP A CA 1
ATOM 1328 C C . ASP A 1 172 ? -15.197 -2.365 -1.664 1.00 98.69 172 ASP A C 1
ATOM 1330 O O . ASP A 1 172 ? -16.092 -1.923 -0.943 1.00 98.69 172 ASP A O 1
ATOM 1334 N N . ALA A 1 173 ? -14.131 -1.630 -2.002 1.00 98.44 173 ALA A N 1
ATOM 1335 C CA . ALA A 1 173 ? -13.938 -0.253 -1.561 1.00 98.44 173 ALA A CA 1
ATOM 1336 C C . ALA A 1 173 ? -15.082 0.653 -2.026 1.00 98.44 173 ALA A C 1
ATOM 1338 O O . ALA A 1 173 ? -15.639 1.382 -1.206 1.00 98.44 173 ALA A O 1
ATOM 1339 N N . ASP A 1 174 ? -15.462 0.564 -3.303 1.00 98.44 174 ASP A N 1
ATOM 1340 C CA . ASP A 1 174 ? -16.613 1.271 -3.870 1.00 98.44 174 ASP A CA 1
ATOM 1341 C C . ASP A 1 174 ? -17.904 0.951 -3.100 1.00 98.44 174 ASP A C 1
ATOM 1343 O O . ASP A 1 174 ? -18.573 1.852 -2.587 1.00 98.44 174 ASP A O 1
ATOM 1347 N N . GLY A 1 175 ? -18.191 -0.339 -2.896 1.00 98.50 175 GLY A N 1
ATOM 1348 C CA . GLY A 1 175 ? -19.374 -0.784 -2.157 1.00 98.50 175 GLY A CA 1
ATOM 1349 C C . GLY A 1 175 ? -19.424 -0.279 -0.710 1.00 98.50 175 GLY A C 1
ATOM 1350 O O . GLY A 1 175 ? -20.499 0.068 -0.209 1.00 98.50 175 GLY A O 1
ATOM 1351 N N . PHE A 1 176 ? -18.276 -0.204 -0.032 1.00 98.25 176 PHE A N 1
ATOM 1352 C CA . PHE A 1 176 ? -18.182 0.340 1.321 1.00 98.25 176 PHE A CA 1
ATOM 1353 C C . PHE A 1 176 ? -18.293 1.863 1.358 1.00 98.25 176 PHE A C 1
ATOM 1355 O O . PHE A 1 176 ? -18.972 2.390 2.237 1.00 98.25 176 PHE A O 1
ATOM 1362 N N . PHE A 1 177 ? -17.678 2.581 0.417 1.00 97.19 177 PHE A N 1
ATOM 1363 C CA . PHE A 1 177 ? -17.789 4.037 0.351 1.00 97.19 177 PHE A CA 1
ATOM 1364 C C . PHE A 1 177 ? -19.205 4.498 0.013 1.00 97.19 177 PHE A C 1
ATOM 1366 O O . PHE A 1 177 ? -19.666 5.472 0.604 1.00 97.19 177 PHE A O 1
ATOM 1373 N N . ALA A 1 178 ? -19.930 3.770 -0.840 1.00 97.44 178 ALA A N 1
ATOM 1374 C CA . ALA A 1 178 ? -21.334 4.053 -1.143 1.00 97.44 178 ALA A CA 1
ATOM 1375 C C . ALA A 1 178 ? -22.246 3.986 0.098 1.00 97.44 178 ALA A C 1
ATOM 1377 O O . ALA A 1 178 ? -23.251 4.688 0.178 1.00 97.44 178 ALA A O 1
ATOM 1378 N N . GLN A 1 179 ? -21.886 3.155 1.080 1.00 96.56 179 GLN A N 1
ATOM 1379 C CA . GLN A 1 179 ? -22.585 3.010 2.364 1.00 96.56 179 GLN A CA 1
ATOM 1380 C C . GLN A 1 179 ? -21.895 3.770 3.507 1.00 96.56 179 GLN A C 1
ATOM 1382 O O . GLN A 1 179 ? -22.294 3.651 4.669 1.00 96.56 179 GLN A O 1
ATOM 1387 N N . GLY A 1 180 ? -20.808 4.474 3.201 1.00 93.31 180 GLY A N 1
ATOM 1388 C CA . GLY A 1 180 ? -19.993 5.199 4.155 1.00 93.31 180 GLY A CA 1
ATOM 1389 C C . GLY A 1 180 ? -20.479 6.630 4.337 1.00 93.31 180 GLY A C 1
ATOM 1390 O O . GLY A 1 180 ? -21.179 7.203 3.507 1.00 93.31 180 GLY A O 1
ATOM 1391 N N . ILE A 1 181 ? -20.051 7.236 5.436 1.00 93.00 181 ILE A N 1
ATOM 1392 C CA . ILE A 1 181 ? -20.174 8.676 5.666 1.00 93.00 181 ILE A CA 1
ATOM 1393 C C . ILE A 1 181 ? -18.805 9.342 5.543 1.00 93.00 181 ILE A C 1
ATOM 1395 O O . ILE A 1 181 ? -17.764 8.715 5.758 1.00 93.00 181 ILE A O 1
ATOM 1399 N N . LYS A 1 182 ? -18.780 10.633 5.221 1.00 84.62 182 LYS A N 1
ATOM 1400 C CA . LYS A 1 182 ? -17.531 11.398 5.191 1.00 84.62 182 LYS A CA 1
ATOM 1401 C C . LYS A 1 182 ? -16.893 11.390 6.585 1.00 84.62 182 LYS A C 1
ATOM 1403 O O . LYS A 1 182 ? -17.509 11.856 7.540 1.00 84.62 182 LYS A O 1
ATOM 1408 N N . PHE A 1 183 ? -15.667 10.885 6.694 1.00 73.19 183 PHE A N 1
ATOM 1409 C CA . PHE A 1 183 ? -14.863 11.001 7.909 1.00 73.19 183 PHE A CA 1
ATOM 1410 C C . PHE A 1 183 ? -13.928 12.209 7.795 1.00 73.19 183 PHE A C 1
ATOM 1412 O O . PHE A 1 183 ? -13.500 12.580 6.699 1.00 73.19 183 PHE A O 1
ATOM 1419 N N . ASN A 1 184 ? -13.637 12.843 8.930 1.00 63.59 184 ASN A N 1
ATOM 1420 C CA . ASN A 1 184 ? -12.595 13.859 9.005 1.00 63.59 184 ASN A CA 1
ATOM 1421 C C . ASN A 1 184 ? -11.265 13.104 9.063 1.00 63.59 184 ASN A C 1
ATOM 1423 O O . ASN A 1 184 ? -10.985 12.445 10.066 1.00 63.59 184 ASN A O 1
ATOM 1427 N N . GLY A 1 185 ? -10.554 13.091 7.933 1.00 53.22 185 GLY A N 1
ATOM 1428 C CA . GLY A 1 185 ? -9.240 12.460 7.798 1.00 53.22 185 GLY A CA 1
ATOM 1429 C C . GLY A 1 185 ? -8.181 13.084 8.690 1.00 53.22 185 GLY A C 1
ATOM 1430 O O . GLY A 1 185 ? -8.359 14.249 9.111 1.00 53.22 185 GLY A O 1
#